Protein AF-A0A520YA02-F1 (afdb_monomer)

Solvent-accessible surface area (backbone atoms only — not comparable to full-atom values): 11555 Å² total; per-residue (Å²): 110,69,67,58,53,50,38,51,51,48,54,50,41,44,61,50,33,34,58,47,46,64,68,72,43,75,44,74,68,50,41,52,52,50,52,52,50,44,52,50,49,42,51,46,40,50,59,74,45,49,47,56,49,51,56,70,71,44,82,54,91,63,34,66,61,52,53,51,48,53,52,49,51,51,53,52,49,53,51,47,44,50,63,75,28,60,54,85,71,79,79,71,79,69,84,72,84,86,73,88,81,89,83,90,80,94,74,85,81,81,80,72,81,80,64,84,58,48,62,55,32,44,53,48,40,50,44,54,50,35,34,51,53,25,53,51,40,52,50,30,43,53,50,35,62,75,67,62,39,76,80,48,102,61,54,57,61,31,47,50,47,46,52,42,49,60,66,41,50,20,60,57,45,47,58,53,50,54,53,34,57,75,67,73,50,56,73,66,56,44,51,51,51,53,50,52,55,51,63,47,38,100

Foldseek 3Di:
DVVVVLLVVLLVLLVVLLVVCVVVVVDPVSLVVLVVVLVVLVVCCVPVPVLVLQVVLDPDVCSNVVSVVVVVVVVVVLVVLCVVLPDDPPPPPPDPPDDDDDDDDDDDPPDDPPDPCNLVSLLVSLLVVLLVLLVQLVVLVVSLVVVVVPPPPDSPRNVSSSVSSSSCSSSSLVVLLVSCVVVVHDPVVSVVSSVVSSVSRD

pLDDT: mean 70.14, std 17.55, range [30.58, 94.12]

Radius of gyration: 21.02 Å; Cα contacts (8 Å, |Δi|>4): 111; chains: 1; bounding box: 66×38×59 Å

Structure (mmCIF, N/CA/C/O backbone):
data_AF-A0A520YA02-F1
#
_entry.id   AF-A0A520YA02-F1
#
loop_
_atom_site.group_PDB
_atom_site.id
_atom_site.type_symbol
_atom_site.label_atom_id
_atom_site.label_alt_id
_atom_site.label_comp_id
_atom_site.label_asym_id
_atom_site.label_entity_id
_atom_site.label_seq_id
_atom_site.pdbx_PDB_ins_code
_atom_site.Cartn_x
_atom_site.Cartn_y
_atom_site.Cartn_z
_atom_site.occupancy
_atom_site.B_iso_or_equiv
_atom_site.auth_seq_id
_atom_site.auth_comp_id
_atom_site.auth_asym_id
_atom_site.auth_atom_id
_atom_site.pdbx_PDB_model_num
ATOM 1 N N . MET A 1 1 ? 14.836 -16.091 5.027 1.00 54.44 1 MET A N 1
ATOM 2 C CA . MET A 1 1 ? 15.307 -15.427 6.266 1.00 54.44 1 MET A CA 1
ATOM 3 C C . MET A 1 1 ? 14.974 -13.932 6.244 1.00 54.44 1 MET A C 1
ATOM 5 O O . MET A 1 1 ? 14.201 -13.519 7.091 1.00 54.44 1 MET A O 1
ATOM 9 N N . LEU A 1 2 ? 15.419 -13.151 5.246 1.00 57.88 2 LEU A N 1
ATOM 10 C CA . LEU A 1 2 ? 15.064 -11.721 5.094 1.00 57.88 2 LEU A CA 1
ATOM 11 C C . LEU A 1 2 ? 13.550 -11.436 5.041 1.00 57.88 2 LEU A C 1
ATOM 13 O O . LEU A 1 2 ? 13.081 -10.573 5.768 1.00 57.88 2 LEU A O 1
ATOM 17 N N . LEU A 1 3 ? 12.773 -12.206 4.269 1.00 57.50 3 LEU A N 1
ATOM 18 C CA . LEU A 1 3 ? 11.306 -12.061 4.208 1.00 57.50 3 LEU A CA 1
ATOM 19 C C . LEU A 1 3 ? 10.623 -12.232 5.574 1.00 57.50 3 LEU A C 1
ATOM 21 O O . LEU A 1 3 ? 9.698 -11.504 5.893 1.00 57.50 3 LEU A O 1
ATOM 25 N N . ILE A 1 4 ? 11.119 -13.153 6.406 1.00 62.50 4 ILE A N 1
ATOM 26 C CA . ILE A 1 4 ? 10.580 -13.390 7.753 1.00 62.50 4 ILE A CA 1
ATOM 27 C C . ILE A 1 4 ? 10.914 -12.205 8.669 1.00 62.50 4 ILE A C 1
ATOM 29 O O . ILE A 1 4 ? 10.076 -11.790 9.461 1.00 62.50 4 ILE A O 1
ATOM 33 N N . VAL A 1 5 ? 12.111 -11.624 8.537 1.00 65.56 5 VAL A N 1
ATOM 34 C CA . VAL A 1 5 ? 12.504 -10.417 9.282 1.00 65.56 5 VAL A CA 1
ATOM 35 C C . VAL A 1 5 ? 11.662 -9.216 8.855 1.00 65.56 5 VAL A C 1
ATOM 37 O O . VAL A 1 5 ? 11.174 -8.501 9.726 1.00 65.56 5 VAL A O 1
ATOM 40 N N . TYR A 1 6 ? 11.436 -9.022 7.551 1.00 62.12 6 TYR A N 1
ATOM 41 C CA . TYR A 1 6 ? 10.552 -7.968 7.054 1.00 62.12 6 TYR A CA 1
ATOM 42 C C . TYR A 1 6 ? 9.121 -8.162 7.546 1.00 62.12 6 TYR A C 1
ATOM 44 O O . TYR A 1 6 ? 8.579 -7.223 8.113 1.00 62.12 6 TYR A O 1
ATOM 52 N N . ALA A 1 7 ? 8.553 -9.365 7.438 1.00 61.59 7 ALA A N 1
ATOM 53 C CA . ALA A 1 7 ? 7.205 -9.670 7.915 1.00 61.59 7 ALA A CA 1
ATOM 54 C C . ALA A 1 7 ? 7.055 -9.425 9.427 1.00 61.59 7 ALA A C 1
ATOM 56 O O . ALA A 1 7 ? 6.116 -8.760 9.861 1.00 61.59 7 ALA A O 1
ATOM 57 N N . ILE A 1 8 ? 8.011 -9.883 10.248 1.00 68.25 8 ILE A N 1
ATOM 58 C CA . ILE A 1 8 ? 8.000 -9.638 11.701 1.00 68.25 8 ILE A CA 1
ATOM 59 C C . ILE A 1 8 ? 8.137 -8.140 12.002 1.00 68.25 8 ILE A C 1
ATOM 61 O O . ILE A 1 8 ? 7.408 -7.619 12.845 1.00 68.25 8 ILE A O 1
ATOM 65 N N . ALA A 1 9 ? 9.034 -7.430 11.312 1.00 66.06 9 ALA A N 1
ATOM 66 C CA . ALA A 1 9 ? 9.202 -5.989 11.479 1.00 66.06 9 ALA A CA 1
ATOM 67 C C . ALA A 1 9 ? 7.934 -5.218 11.081 1.00 66.06 9 ALA A C 1
ATOM 69 O O . ALA A 1 9 ? 7.549 -4.289 11.787 1.00 66.06 9 ALA A O 1
ATOM 70 N N . LEU A 1 10 ? 7.258 -5.637 10.008 1.00 63.22 10 LEU A N 1
ATOM 71 C CA . LEU A 1 10 ? 6.003 -5.057 9.530 1.00 63.22 10 LEU A CA 1
ATOM 72 C C . LEU A 1 10 ? 4.884 -5.278 10.549 1.00 63.22 10 LEU A C 1
ATOM 74 O O . LEU A 1 10 ? 4.220 -4.324 10.943 1.00 63.22 10 LEU A O 1
ATOM 78 N N . VAL A 1 11 ? 4.736 -6.501 11.063 1.00 64.38 11 VAL A N 1
ATOM 79 C CA . VAL A 1 11 ? 3.754 -6.824 12.109 1.00 64.38 11 VAL A CA 1
ATOM 80 C C . VAL A 1 11 ? 4.021 -6.014 13.381 1.00 64.38 11 VAL A C 1
ATOM 82 O O . VAL A 1 11 ? 3.107 -5.375 13.906 1.00 64.38 11 VAL A O 1
ATOM 85 N N . CYS A 1 12 ? 5.267 -5.961 13.858 1.00 66.00 12 CYS A N 1
ATOM 86 C CA . CYS A 1 12 ? 5.638 -5.170 15.034 1.00 66.00 12 CYS A CA 1
ATOM 87 C C . CYS A 1 12 ? 5.380 -3.673 14.827 1.00 66.00 12 CYS A C 1
ATOM 89 O O . CYS A 1 12 ? 4.822 -3.016 15.704 1.00 66.00 12 CYS A O 1
ATOM 91 N N . ALA A 1 13 ? 5.744 -3.128 13.670 1.00 63.41 13 ALA A N 1
ATOM 92 C CA . ALA A 1 13 ? 5.555 -1.717 13.370 1.00 63.41 13 ALA A CA 1
ATOM 93 C C . ALA A 1 13 ? 4.089 -1.339 13.144 1.00 63.41 13 ALA A C 1
ATOM 95 O O . ALA A 1 13 ? 3.695 -0.242 13.525 1.00 63.41 13 ALA A O 1
ATOM 96 N N . VAL A 1 14 ? 3.255 -2.234 12.612 1.00 61.84 14 VAL A N 1
ATOM 97 C CA . VAL A 1 14 ? 1.803 -2.021 12.531 1.00 61.84 14 VAL A CA 1
ATOM 98 C C . VAL A 1 14 ? 1.191 -2.000 13.935 1.00 61.84 14 VAL A C 1
ATOM 100 O O . VAL A 1 14 ? 0.402 -1.107 14.245 1.00 61.84 14 VAL A O 1
ATOM 103 N N . LEU A 1 15 ? 1.593 -2.918 14.821 1.00 62.66 15 LEU A N 1
ATOM 104 C CA . LEU A 1 15 ? 1.080 -2.986 16.196 1.00 62.66 15 LEU A CA 1
ATOM 105 C C . LEU A 1 15 ? 1.534 -1.793 17.060 1.00 62.66 15 LEU A C 1
ATOM 107 O O . LEU A 1 15 ? 0.725 -1.193 17.779 1.00 62.66 15 LEU A O 1
ATOM 111 N N . ILE A 1 16 ? 2.816 -1.425 16.973 1.00 64.94 16 ILE A N 1
ATOM 112 C CA . ILE A 1 16 ? 3.400 -0.293 17.708 1.00 64.94 16 ILE A CA 1
ATOM 113 C C . ILE A 1 16 ? 2.933 1.029 17.096 1.00 64.94 16 ILE A C 1
ATOM 115 O O . ILE A 1 16 ? 2.487 1.922 17.818 1.00 64.94 16 ILE A O 1
ATOM 119 N N . GLY A 1 17 ? 2.981 1.137 15.770 1.00 59.81 17 GLY A N 1
ATOM 120 C CA . GLY A 1 17 ? 2.587 2.313 15.007 1.00 59.81 17 GLY A CA 1
ATOM 121 C C . GLY A 1 17 ? 1.125 2.669 15.227 1.00 59.81 17 GLY A C 1
ATOM 122 O O . GLY A 1 17 ? 0.837 3.818 15.532 1.00 59.81 17 GLY A O 1
ATOM 123 N N . ALA A 1 18 ? 0.196 1.710 15.192 1.00 58.44 18 ALA A N 1
ATOM 124 C CA . ALA A 1 18 ? -1.222 1.999 15.434 1.00 58.44 18 ALA A CA 1
ATOM 125 C C . ALA A 1 18 ? -1.470 2.624 16.823 1.00 58.44 18 ALA A C 1
ATOM 127 O O . ALA A 1 18 ? -2.262 3.557 16.964 1.00 58.44 18 ALA A O 1
ATOM 128 N N . SER A 1 19 ? -0.754 2.156 17.849 1.00 58.47 19 SER A N 1
ATOM 129 C CA . SER A 1 19 ? -0.867 2.689 19.214 1.00 58.47 19 SER A CA 1
ATOM 130 C C . SER A 1 19 ? -0.153 4.035 19.383 1.00 58.47 19 SER A C 1
ATOM 132 O O . SER A 1 19 ? -0.625 4.901 20.122 1.00 58.47 19 SER A O 1
ATOM 134 N N . LEU A 1 20 ? 0.985 4.216 18.710 1.00 63.72 20 LEU A N 1
ATOM 135 C CA . LEU A 1 20 ? 1.805 5.424 18.760 1.00 63.72 20 LEU A CA 1
ATOM 136 C C . LEU A 1 20 ? 1.145 6.579 18.001 1.00 63.72 20 LEU A C 1
ATOM 138 O O . LEU A 1 20 ? 0.989 7.673 18.544 1.00 63.72 20 LEU A O 1
ATOM 142 N N . THR A 1 21 ? 0.686 6.323 16.780 1.00 61.44 21 THR A N 1
ATOM 143 C CA . THR A 1 21 ? 0.000 7.298 15.932 1.00 61.44 21 THR A CA 1
ATOM 144 C C . THR A 1 21 ? -1.290 7.772 16.609 1.00 61.44 21 THR A C 1
ATOM 146 O O . THR A 1 21 ? -1.551 8.971 16.631 1.00 61.44 21 THR A O 1
ATOM 149 N N . ALA A 1 22 ? -2.038 6.881 17.279 1.00 62.88 22 ALA A N 1
ATOM 150 C CA . ALA A 1 22 ? -3.235 7.245 18.051 1.00 62.88 22 ALA A CA 1
ATOM 151 C C . ALA A 1 22 ? -2.960 8.209 19.215 1.00 62.88 22 ALA A C 1
ATOM 153 O O . ALA A 1 22 ? -3.832 8.994 19.581 1.00 62.88 22 ALA A O 1
ATOM 154 N N . ARG A 1 23 ? -1.749 8.186 19.784 1.00 65.44 23 ARG A N 1
ATOM 155 C CA . ARG A 1 23 ? -1.342 9.116 20.849 1.00 65.44 23 ARG A CA 1
ATOM 156 C C . ARG A 1 23 ? -0.774 10.426 20.302 1.0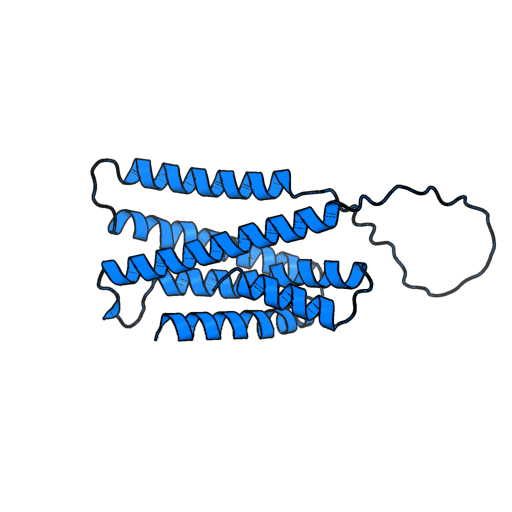0 65.44 23 ARG A C 1
ATOM 158 O O . ARG A 1 23 ? -0.965 11.470 20.918 1.00 65.44 23 ARG A O 1
ATOM 165 N N . LEU A 1 24 ? -0.071 10.382 19.169 1.00 64.31 24 LEU A N 1
ATOM 166 C CA . LEU A 1 24 ? 0.628 11.541 18.599 1.00 64.31 24 LEU A CA 1
ATOM 167 C C . LEU A 1 24 ? -0.268 12.424 17.707 1.00 64.31 24 LEU A C 1
ATOM 169 O O . LEU A 1 24 ? -0.095 13.649 17.686 1.00 64.31 24 LEU A O 1
ATOM 173 N N . LEU A 1 25 ? -1.238 11.835 16.998 1.00 71.56 25 LEU A N 1
ATOM 174 C CA . LEU A 1 25 ? -2.121 12.513 16.035 1.00 71.56 25 LEU A CA 1
ATOM 175 C C . LEU A 1 25 ? -3.516 12.795 16.631 1.00 71.56 25 LEU A C 1
ATOM 177 O O . LEU A 1 25 ? -4.543 12.562 16.005 1.00 71.56 25 LEU A O 1
ATOM 181 N N . SER A 1 26 ? -3.563 13.319 17.856 1.00 64.44 26 SER A N 1
ATOM 182 C CA . SER A 1 26 ? -4.818 13.650 18.553 1.00 64.44 26 SER A CA 1
ATOM 183 C C . SER A 1 26 ? -5.546 14.887 18.007 1.00 64.44 26 SER A C 1
ATOM 185 O O . SER A 1 26 ? -6.710 15.107 18.321 1.00 64.44 26 SER A O 1
ATOM 187 N N . SER A 1 27 ? -4.874 15.711 17.196 1.00 79.12 27 SER A N 1
ATOM 188 C CA . SER A 1 27 ? -5.436 16.940 16.627 1.00 79.12 27 SER A CA 1
ATOM 189 C C . SER A 1 27 ? -5.676 16.791 15.128 1.00 79.12 27 SER A C 1
ATOM 191 O O . SER A 1 27 ? -4.778 16.356 14.406 1.00 79.12 27 SER A O 1
ATOM 193 N N . HIS A 1 28 ? -6.834 17.261 14.651 1.00 80.75 28 HIS A N 1
ATOM 194 C CA . HIS A 1 28 ? -7.231 17.246 13.236 1.00 80.75 28 HIS A CA 1
ATOM 195 C C . HIS A 1 28 ? -6.139 17.793 12.302 1.00 80.75 28 HIS A C 1
ATOM 197 O O . HIS A 1 28 ? -5.847 17.215 11.257 1.00 80.75 28 HIS A O 1
ATOM 203 N N . ARG A 1 29 ? -5.457 18.875 12.707 1.00 81.25 29 ARG A N 1
ATOM 204 C CA . ARG A 1 29 ? -4.362 19.475 11.926 1.00 81.25 29 ARG A CA 1
ATOM 205 C C . ARG A 1 29 ? -3.144 18.554 11.818 1.00 81.25 29 ARG A C 1
ATOM 207 O O . ARG A 1 29 ? -2.502 18.512 10.772 1.00 81.25 29 ARG A O 1
ATOM 214 N N . ARG A 1 30 ? -2.809 17.825 12.887 1.00 80.00 30 ARG A N 1
ATOM 215 C CA . ARG A 1 30 ? -1.681 16.876 12.892 1.00 80.00 30 ARG A CA 1
ATOM 216 C C . ARG A 1 30 ? -1.992 15.673 12.016 1.00 80.00 30 ARG A C 1
ATOM 218 O O . ARG A 1 30 ? -1.129 15.263 11.249 1.00 80.00 30 ARG A O 1
ATOM 225 N N . THR A 1 31 ? -3.225 15.175 12.074 1.00 79.69 31 THR A N 1
ATOM 226 C CA . THR A 1 31 ? -3.686 14.094 11.199 1.00 79.69 31 THR A CA 1
ATOM 227 C C . THR A 1 31 ? -3.656 14.510 9.738 1.00 79.69 31 THR A C 1
ATOM 229 O O . THR A 1 31 ? -3.109 13.784 8.917 1.00 79.69 31 THR A O 1
ATOM 232 N N . GLN A 1 32 ? -4.126 15.715 9.416 1.00 85.56 32 GLN A N 1
ATOM 233 C CA . GLN A 1 32 ? -4.091 16.231 8.049 1.00 85.56 32 GLN A CA 1
ATOM 234 C C . GLN A 1 32 ? -2.658 16.405 7.520 1.00 85.56 32 GLN A C 1
ATOM 236 O O . GLN A 1 32 ? -2.367 15.995 6.401 1.00 85.56 32 GLN A O 1
ATOM 241 N N . LEU A 1 33 ? -1.742 16.960 8.324 1.00 86.44 33 LEU A N 1
ATOM 242 C CA . LEU A 1 33 ? -0.333 17.094 7.934 1.00 86.44 33 LEU A CA 1
ATOM 243 C C . LEU A 1 33 ? 0.350 15.735 7.753 1.00 86.44 33 LEU A C 1
ATOM 245 O O . LEU A 1 33 ? 1.088 15.554 6.787 1.00 86.44 33 LEU A O 1
ATOM 249 N N . ALA A 1 34 ? 0.093 14.782 8.650 1.00 83.25 34 ALA A N 1
ATOM 250 C CA . ALA A 1 34 ? 0.648 13.438 8.549 1.00 83.25 34 ALA A CA 1
ATOM 251 C C . ALA A 1 34 ? 0.131 12.703 7.304 1.00 83.25 34 ALA A C 1
ATOM 253 O O . ALA A 1 34 ? 0.934 12.137 6.570 1.00 83.25 34 ALA A O 1
ATOM 254 N N . MET A 1 35 ? -1.174 12.774 7.019 1.00 83.56 35 MET A N 1
ATOM 255 C CA . MET A 1 35 ? -1.774 12.172 5.821 1.00 83.56 35 MET A CA 1
ATOM 256 C C . MET A 1 35 ? -1.193 12.771 4.535 1.00 83.56 35 MET A C 1
ATOM 258 O O . MET A 1 35 ? -0.808 12.026 3.638 1.00 83.56 35 MET A O 1
ATOM 262 N N . SER A 1 36 ? -1.046 14.099 4.458 1.00 87.25 36 SER A N 1
ATOM 263 C CA . SER A 1 36 ? -0.432 14.757 3.297 1.00 87.25 36 SER A CA 1
ATOM 264 C C . SER A 1 36 ? 1.044 14.391 3.130 1.00 87.25 36 SER A C 1
ATOM 266 O O . SER A 1 36 ? 1.490 14.132 2.013 1.00 87.25 36 SER A O 1
ATOM 268 N N . PHE A 1 37 ? 1.807 14.339 4.227 1.00 88.25 37 PHE A N 1
ATOM 269 C CA . PHE A 1 37 ? 3.215 13.942 4.198 1.00 88.25 37 PHE A CA 1
ATOM 270 C C . PHE A 1 37 ? 3.381 12.501 3.713 1.00 88.25 37 PHE A C 1
ATOM 272 O O . PHE A 1 37 ? 4.156 12.235 2.797 1.00 88.25 37 PHE A O 1
ATOM 279 N N . VAL A 1 38 ? 2.623 11.576 4.300 1.00 86.50 38 VAL A N 1
ATOM 280 C CA . VAL A 1 38 ? 2.692 10.156 3.964 1.00 86.50 38 VAL A CA 1
ATOM 281 C C . VAL A 1 38 ? 2.201 9.903 2.538 1.00 86.50 38 VAL A C 1
ATOM 283 O O . VAL A 1 38 ? 2.870 9.188 1.795 1.00 86.50 38 VAL A O 1
ATOM 286 N N . SER A 1 39 ? 1.112 10.546 2.108 1.00 87.56 39 SER A N 1
ATOM 287 C CA . SER A 1 39 ? 0.641 10.465 0.719 1.00 87.56 39 SER A CA 1
ATOM 288 C C . SER A 1 39 ? 1.691 10.975 -0.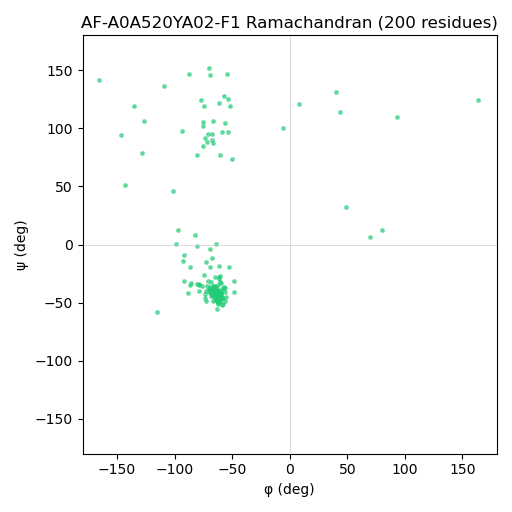273 1.00 87.56 39 SER A C 1
ATOM 290 O O . SER A 1 39 ? 1.895 10.349 -1.313 1.00 87.56 39 SER A O 1
ATOM 292 N N . GLY A 1 40 ? 2.378 12.077 0.045 1.00 88.81 40 GLY A N 1
ATOM 293 C CA . GLY A 1 40 ? 3.473 12.600 -0.772 1.00 88.81 40 GLY A CA 1
ATOM 294 C C . GLY A 1 40 ? 4.674 11.653 -0.819 1.00 88.81 40 GLY A C 1
ATOM 295 O O . GLY A 1 40 ? 5.232 11.425 -1.891 1.00 88.81 40 GLY A O 1
ATOM 296 N N . LE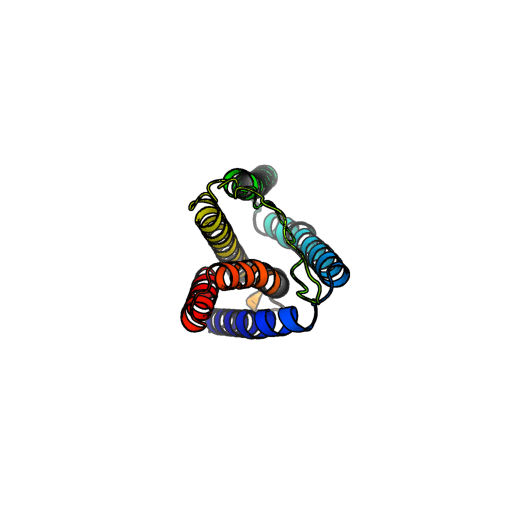U A 1 41 ? 5.033 11.045 0.315 1.00 87.94 41 LEU A N 1
ATOM 297 C CA . LEU A 1 41 ? 6.099 10.047 0.397 1.00 87.94 41 LEU A CA 1
ATOM 298 C C . LEU A 1 41 ? 5.772 8.802 -0.437 1.00 87.94 41 LEU A C 1
ATOM 300 O O . LEU A 1 41 ? 6.626 8.344 -1.193 1.00 87.94 41 LEU A O 1
ATOM 304 N N . MET A 1 42 ? 4.543 8.286 -0.363 1.00 89.00 42 MET A N 1
ATOM 305 C CA . MET A 1 42 ? 4.121 7.137 -1.169 1.00 89.00 42 MET A CA 1
ATOM 306 C C . MET A 1 42 ? 4.143 7.439 -2.667 1.00 89.00 42 MET A C 1
ATOM 308 O O . MET A 1 42 ? 4.662 6.636 -3.441 1.00 89.00 42 MET A O 1
ATOM 312 N N . LEU A 1 43 ? 3.638 8.607 -3.078 1.00 90.38 43 LEU A N 1
ATOM 313 C CA . LEU A 1 43 ? 3.700 9.038 -4.475 1.00 90.38 43 LEU A CA 1
ATOM 314 C C . LEU A 1 43 ? 5.153 9.208 -4.942 1.00 90.38 43 LEU A C 1
ATOM 316 O O . LEU A 1 43 ? 5.504 8.780 -6.040 1.00 90.38 43 LEU A O 1
ATOM 320 N N . GLY A 1 44 ? 6.012 9.775 -4.092 1.00 89.31 44 GLY A N 1
ATOM 321 C CA . GLY A 1 44 ? 7.440 9.917 -4.357 1.00 89.31 44 GLY A CA 1
ATOM 322 C C . GLY A 1 44 ? 8.137 8.569 -4.545 1.00 89.31 44 GLY A C 1
ATOM 323 O O . GLY A 1 44 ? 8.871 8.398 -5.514 1.00 89.31 44 GLY A O 1
ATOM 324 N N . VAL A 1 45 ? 7.863 7.585 -3.684 1.00 88.19 45 VAL A N 1
ATOM 325 C CA . VAL A 1 45 ? 8.379 6.215 -3.843 1.00 88.19 45 VAL A CA 1
ATOM 326 C C . VAL A 1 45 ? 7.820 5.569 -5.116 1.00 88.19 45 VAL A C 1
ATOM 328 O O . VAL A 1 45 ? 8.569 4.974 -5.884 1.00 88.19 45 VAL A O 1
ATOM 331 N N . ALA A 1 46 ? 6.535 5.721 -5.424 1.00 88.56 46 ALA A N 1
ATOM 332 C CA . ALA A 1 46 ? 5.979 5.159 -6.654 1.00 88.56 46 ALA A CA 1
ATOM 333 C C . ALA A 1 46 ? 6.659 5.724 -7.921 1.00 88.56 46 ALA A C 1
ATOM 335 O O . ALA A 1 46 ? 7.056 4.965 -8.806 1.00 88.56 46 ALA A O 1
ATOM 336 N N . VAL A 1 47 ? 6.846 7.046 -7.995 1.00 89.88 47 VAL A N 1
ATOM 337 C CA . VAL A 1 47 ? 7.311 7.729 -9.216 1.00 89.88 47 VAL A CA 1
ATOM 338 C C . VAL A 1 47 ? 8.832 7.818 -9.325 1.00 89.88 47 VAL A C 1
ATOM 340 O O . VAL A 1 47 ? 9.368 7.626 -10.409 1.00 89.88 47 VAL A O 1
ATOM 343 N N . PHE A 1 48 ? 9.548 8.123 -8.243 1.00 86.50 48 PHE A N 1
ATOM 344 C CA . PHE A 1 48 ? 11.006 8.303 -8.293 1.00 86.50 48 PHE A CA 1
ATOM 345 C C . PHE A 1 48 ? 11.780 7.031 -7.979 1.00 86.50 48 PHE A C 1
ATOM 347 O O . PHE A 1 48 ? 12.978 6.971 -8.242 1.00 86.50 48 PHE A O 1
ATOM 354 N N . HIS A 1 49 ? 11.108 6.018 -7.434 1.00 84.19 49 HIS A N 1
ATOM 355 C CA . HIS A 1 49 ? 11.763 4.791 -7.010 1.00 84.19 49 HIS A CA 1
ATOM 356 C C . HIS A 1 49 ? 11.304 3.576 -7.810 1.00 84.19 49 HIS A C 1
ATOM 358 O O . HIS A 1 49 ? 12.113 2.949 -8.490 1.00 84.19 49 HIS A O 1
ATOM 364 N N . LEU A 1 50 ? 10.003 3.276 -7.806 1.00 85.88 50 LEU A N 1
ATOM 365 C CA . LEU A 1 50 ? 9.470 2.095 -8.490 1.00 85.88 50 LEU A CA 1
ATOM 366 C C . LEU A 1 50 ? 9.449 2.239 -10.011 1.00 85.88 50 LEU A C 1
ATOM 368 O O . LEU A 1 50 ? 9.833 1.303 -10.711 1.00 85.88 50 LEU A O 1
ATOM 372 N N . LEU A 1 51 ? 9.047 3.400 -10.533 1.00 87.31 51 LEU A N 1
ATOM 373 C CA . LEU A 1 51 ? 8.983 3.620 -11.979 1.00 87.31 51 LEU A CA 1
ATOM 374 C C . LEU A 1 51 ? 10.369 3.525 -12.662 1.00 87.31 51 LEU A C 1
ATOM 376 O O . LEU A 1 51 ? 10.483 2.769 -13.630 1.00 87.31 51 LEU A O 1
ATOM 380 N N . PRO A 1 52 ? 11.449 4.179 -12.175 1.00 84.75 52 PRO A N 1
ATOM 381 C CA . PRO A 1 52 ? 12.775 4.036 -12.778 1.00 84.75 52 PRO A CA 1
ATOM 382 C C . PRO A 1 52 ? 13.326 2.617 -12.625 1.00 84.75 52 PRO A C 1
ATOM 384 O O . PRO A 1 52 ? 13.954 2.091 -13.543 1.00 84.75 52 PRO A O 1
ATOM 387 N N . HIS A 1 53 ? 13.048 1.965 -11.493 1.00 83.31 53 HIS A N 1
ATOM 388 C CA . HIS A 1 53 ? 13.460 0.585 -11.256 1.00 83.31 53 HIS A CA 1
ATOM 389 C C . HIS A 1 53 ? 12.785 -0.393 -12.235 1.00 83.31 53 HIS A C 1
ATOM 391 O O . HIS A 1 53 ? 13.459 -1.254 -12.805 1.00 83.31 53 HIS A O 1
ATOM 397 N N . ALA A 1 54 ? 11.490 -0.213 -12.516 1.00 85.56 54 ALA A N 1
ATOM 398 C CA . ALA A 1 54 ? 10.761 -1.009 -13.505 1.00 85.56 54 ALA A CA 1
ATOM 399 C C . ALA A 1 54 ? 11.343 -0.850 -14.921 1.00 85.56 54 ALA A C 1
ATOM 401 O O . ALA A 1 54 ? 11.511 -1.843 -15.634 1.00 85.56 54 ALA A O 1
ATOM 402 N N . LEU A 1 55 ? 11.710 0.377 -15.306 1.00 86.56 55 LEU A N 1
ATOM 403 C CA . LEU A 1 55 ? 12.334 0.673 -16.601 1.00 86.56 55 LEU A CA 1
ATOM 404 C C . LEU A 1 55 ? 13.733 0.056 -16.736 1.00 86.56 55 LEU A C 1
ATOM 406 O O . LEU A 1 55 ? 14.116 -0.386 -17.816 1.00 86.56 55 LEU A O 1
ATOM 410 N N . HIS A 1 56 ? 14.506 0.007 -15.651 1.00 82.44 56 HIS A N 1
ATOM 411 C CA . HIS A 1 56 ? 15.845 -0.584 -15.672 1.00 82.44 56 HIS A CA 1
ATOM 412 C C . HIS A 1 56 ? 15.830 -2.112 -15.786 1.00 82.44 56 HIS A C 1
ATOM 414 O O . HIS A 1 56 ? 16.716 -2.684 -16.433 1.00 82.44 56 HIS A O 1
ATOM 420 N N . ILE A 1 57 ? 14.846 -2.767 -15.165 1.00 79.75 57 ILE A N 1
ATOM 421 C CA . ILE A 1 57 ? 14.711 -4.230 -15.173 1.00 79.75 57 ILE A CA 1
ATOM 422 C C . ILE A 1 57 ? 14.101 -4.724 -16.487 1.00 79.75 57 ILE A C 1
ATOM 424 O O . ILE A 1 57 ? 14.545 -5.738 -17.027 1.00 79.75 57 ILE A O 1
ATOM 428 N N . ASN A 1 58 ? 13.107 -4.018 -17.029 1.00 80.81 58 ASN A N 1
ATOM 429 C CA . ASN A 1 58 ? 12.412 -4.452 -18.233 1.00 80.81 58 ASN A CA 1
ATOM 430 C C . ASN A 1 58 ? 13.032 -3.832 -19.495 1.00 80.81 58 ASN A C 1
ATOM 432 O O . ASN A 1 58 ? 12.728 -2.701 -19.865 1.00 80.81 58 ASN A O 1
ATOM 436 N N . ARG A 1 59 ? 13.899 -4.596 -20.173 1.00 78.31 59 ARG A N 1
ATOM 437 C CA . ARG A 1 59 ? 14.585 -4.179 -21.416 1.00 78.31 59 ARG A CA 1
ATOM 438 C C . ARG A 1 59 ? 13.919 -4.681 -22.703 1.00 78.31 59 ARG A C 1
ATOM 440 O O . ARG A 1 59 ? 14.538 -4.641 -23.765 1.00 78.31 59 ARG A O 1
ATOM 447 N N . ALA A 1 60 ? 12.693 -5.195 -22.621 1.00 81.25 60 ALA A N 1
ATOM 448 C CA . ALA A 1 60 ? 11.977 -5.690 -23.792 1.00 81.25 60 ALA A CA 1
ATOM 449 C C . ALA A 1 60 ? 11.548 -4.540 -24.735 1.00 81.25 60 ALA A C 1
ATOM 451 O O . ALA A 1 60 ? 11.287 -3.424 -24.271 1.00 81.25 60 ALA A O 1
ATOM 452 N N . PRO A 1 61 ? 11.413 -4.789 -26.052 1.00 79.31 61 PRO A N 1
ATOM 453 C CA . PRO A 1 61 ? 10.769 -3.840 -26.960 1.00 79.31 61 PRO A CA 1
ATOM 454 C C . PRO A 1 61 ? 9.340 -3.539 -26.476 1.00 79.31 61 PRO A C 1
ATOM 456 O O . PRO A 1 61 ? 8.577 -4.466 -26.215 1.00 79.31 61 PRO A O 1
ATOM 459 N N . GLY A 1 62 ? 8.981 -2.260 -26.319 1.00 84.88 62 GLY A N 1
ATOM 460 C CA . GLY A 1 62 ? 7.668 -1.848 -25.788 1.00 84.88 62 GLY A CA 1
ATOM 461 C C . GLY A 1 62 ? 7.528 -1.909 -24.258 1.00 84.88 62 GLY A C 1
ATOM 462 O O . GLY A 1 62 ? 6.419 -1.797 -23.735 1.00 84.88 62 GLY A O 1
ATOM 463 N N . ALA A 1 63 ? 8.627 -2.068 -23.507 1.00 86.31 63 ALA A N 1
ATOM 464 C CA . ALA A 1 63 ? 8.589 -2.093 -22.041 1.00 86.31 63 ALA A CA 1
ATOM 465 C C . ALA A 1 63 ? 7.965 -0.827 -21.428 1.00 86.31 63 ALA A C 1
ATOM 467 O O . ALA A 1 63 ? 7.239 -0.925 -20.442 1.00 86.31 63 ALA A O 1
ATOM 468 N N . ILE A 1 64 ? 8.205 0.345 -22.027 1.00 89.50 64 ILE A N 1
ATOM 469 C CA . ILE A 1 64 ? 7.662 1.625 -21.549 1.00 89.50 64 ILE A CA 1
ATOM 470 C C . ILE A 1 64 ? 6.133 1.621 -21.624 1.00 89.50 64 ILE A C 1
ATOM 472 O O . ILE A 1 64 ? 5.481 1.936 -20.630 1.00 89.50 64 ILE A O 1
ATOM 476 N N . ASP A 1 65 ? 5.566 1.208 -22.761 1.00 90.81 65 ASP A N 1
ATOM 477 C CA . ASP A 1 65 ? 4.114 1.151 -22.961 1.00 90.81 65 ASP A CA 1
ATOM 478 C C . ASP A 1 65 ? 3.461 0.180 -21.972 1.00 90.81 65 ASP A C 1
ATOM 480 O O . ASP A 1 65 ? 2.437 0.491 -21.364 1.00 90.81 65 ASP A O 1
ATOM 484 N N . SER A 1 66 ? 4.099 -0.973 -21.743 1.00 90.31 66 SER A N 1
ATOM 485 C CA . SER A 1 66 ? 3.639 -1.967 -20.769 1.00 90.31 66 SER A CA 1
ATOM 486 C C . SER A 1 66 ? 3.676 -1.431 -19.332 1.00 90.31 66 SER A C 1
ATOM 488 O O . SER A 1 66 ? 2.689 -1.541 -18.604 1.00 90.31 66 SER A O 1
ATOM 490 N N . ILE A 1 67 ? 4.776 -0.791 -18.920 1.00 91.50 67 ILE A N 1
ATOM 491 C CA . ILE A 1 67 ? 4.908 -0.196 -17.580 1.00 91.50 67 ILE A CA 1
ATOM 492 C C . ILE A 1 67 ? 3.879 0.923 -17.381 1.00 91.50 67 ILE A C 1
ATOM 494 O O . ILE A 1 67 ? 3.214 0.967 -1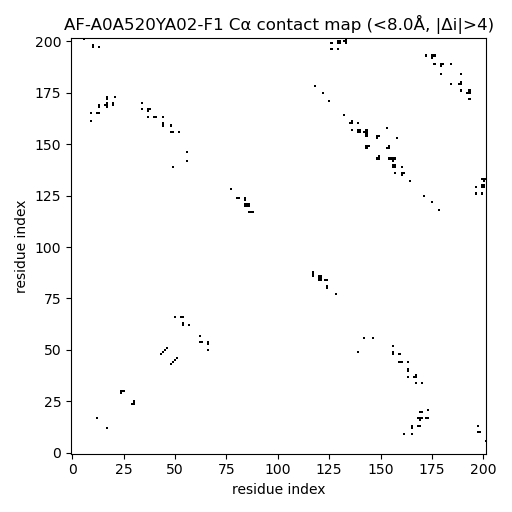6.345 1.00 91.50 67 ILE A O 1
ATOM 498 N N . ALA A 1 68 ? 3.703 1.795 -18.376 1.00 91.81 68 ALA A N 1
ATOM 499 C CA . ALA A 1 68 ? 2.716 2.868 -18.332 1.00 91.81 68 ALA A CA 1
ATOM 500 C C . ALA A 1 68 ? 1.283 2.321 -18.236 1.00 91.81 68 ALA A C 1
ATOM 502 O O . ALA A 1 68 ? 0.486 2.824 -17.439 1.00 91.81 68 ALA A O 1
ATOM 503 N N . PHE A 1 69 ? 0.968 1.259 -18.985 1.00 93.94 69 PHE A N 1
ATOM 504 C CA . PHE A 1 69 ? -0.324 0.579 -18.916 1.00 93.94 69 PHE A CA 1
ATOM 505 C C . PHE A 1 69 ? -0.592 0.010 -17.518 1.00 93.94 69 PHE A C 1
ATOM 507 O O . PHE A 1 69 ? -1.644 0.285 -16.943 1.00 93.94 69 PHE A O 1
ATOM 514 N N . TRP A 1 70 ? 0.360 -0.726 -16.936 1.00 92.25 70 TRP A N 1
ATOM 515 C CA . TRP A 1 70 ? 0.204 -1.303 -15.596 1.00 92.25 70 TRP A CA 1
ATOM 516 C C . TRP A 1 70 ? 0.122 -0.241 -14.496 1.00 92.25 70 TRP A C 1
ATOM 518 O O . TRP A 1 70 ? -0.679 -0.382 -13.571 1.00 92.25 70 TRP A O 1
ATOM 528 N N . MET A 1 71 ? 0.880 0.850 -14.618 1.00 91.69 71 MET A N 1
ATOM 529 C CA . MET A 1 71 ? 0.775 1.996 -13.713 1.00 91.69 71 MET A CA 1
ATOM 530 C C . MET A 1 71 ? -0.624 2.624 -13.779 1.00 91.69 71 MET A C 1
ATOM 532 O O . MET A 1 71 ? -1.250 2.855 -12.742 1.00 91.69 71 MET 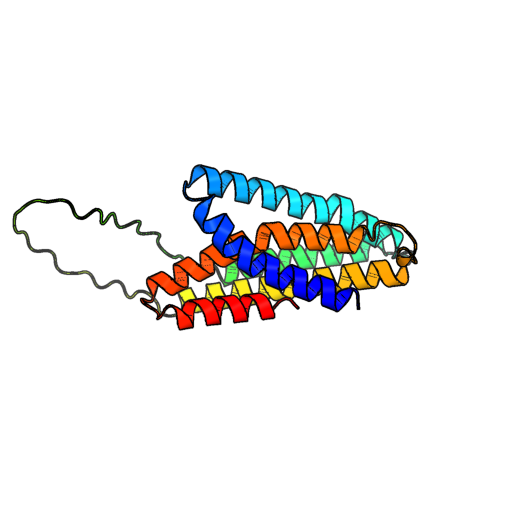A O 1
ATOM 536 N N . MET A 1 72 ? -1.144 2.853 -14.989 1.00 94.12 72 MET A N 1
ATOM 537 C CA . MET A 1 72 ? -2.487 3.401 -15.187 1.00 94.12 72 MET A CA 1
ATOM 538 C C . MET A 1 72 ? -3.573 2.449 -14.676 1.00 94.12 72 MET A C 1
ATOM 540 O O . MET A 1 72 ? -4.509 2.884 -14.007 1.00 94.12 72 MET A O 1
ATOM 544 N N . ALA A 1 73 ? -3.432 1.147 -14.933 1.00 93.56 73 ALA A N 1
ATOM 545 C CA . ALA A 1 73 ? -4.343 0.126 -14.429 1.00 93.56 73 ALA A CA 1
ATOM 546 C C . ALA A 1 73 ? -4.371 0.099 -12.891 1.00 93.56 73 ALA A C 1
ATOM 548 O O . ALA A 1 73 ? -5.450 0.019 -12.303 1.00 93.56 73 ALA A O 1
ATOM 549 N N . GLY A 1 74 ? -3.214 0.230 -12.234 1.00 90.88 74 GLY A N 1
ATOM 550 C CA . GLY A 1 74 ? -3.114 0.335 -10.776 1.00 90.88 74 GLY A CA 1
ATOM 551 C C . GLY A 1 74 ? -3.795 1.589 -10.220 1.00 90.88 74 GLY A C 1
ATOM 552 O O . GLY A 1 74 ? -4.594 1.488 -9.287 1.00 90.88 74 GLY A O 1
ATOM 553 N N . LEU A 1 75 ? -3.545 2.756 -10.826 1.00 91.06 75 LEU A N 1
ATOM 554 C CA . LEU A 1 75 ? -4.196 4.018 -10.449 1.00 91.06 75 LEU A CA 1
ATOM 555 C C . LEU A 1 75 ? -5.718 3.948 -10.612 1.00 91.06 75 LEU A C 1
ATOM 557 O O . LEU A 1 75 ? -6.453 4.321 -9.697 1.00 91.06 75 LEU A O 1
ATOM 561 N N . LEU A 1 76 ? -6.196 3.430 -11.746 1.00 92.94 76 LEU A N 1
ATOM 562 C CA . LEU A 1 76 ? -7.624 3.278 -12.011 1.00 92.94 76 LEU A CA 1
ATOM 563 C C . LEU A 1 76 ? -8.266 2.274 -11.048 1.00 92.94 76 LEU A C 1
ATOM 565 O O . LEU A 1 76 ? -9.345 2.538 -10.528 1.00 92.94 76 LEU A O 1
ATOM 569 N N . SER A 1 77 ? -7.593 1.156 -10.767 1.00 89.56 77 SER A N 1
ATOM 570 C CA . SER A 1 77 ? -8.046 0.173 -9.780 1.00 89.56 77 SER A CA 1
ATOM 571 C C . SER A 1 77 ? -8.213 0.814 -8.400 1.00 89.56 77 SER A C 1
ATOM 573 O O . SER A 1 77 ? -9.297 0.746 -7.824 1.00 89.56 77 SER A O 1
ATOM 575 N N . MET A 1 78 ? -7.199 1.535 -7.906 1.00 87.62 78 MET A N 1
ATOM 576 C CA . MET A 1 78 ? -7.276 2.249 -6.623 1.00 87.62 78 MET A CA 1
ATOM 577 C C . MET A 1 78 ? -8.384 3.304 -6.601 1.00 87.62 78 MET A C 1
ATOM 579 O O . MET A 1 78 ? -9.140 3.384 -5.631 1.00 87.62 78 MET A O 1
ATOM 583 N N . PHE A 1 79 ? -8.537 4.068 -7.682 1.00 88.62 79 PHE A N 1
ATOM 584 C CA . PHE A 1 79 ? -9.622 5.037 -7.823 1.00 88.62 79 PHE A CA 1
ATOM 585 C C . PHE A 1 79 ? -11.005 4.367 -7.761 1.00 88.62 79 PHE A C 1
ATOM 587 O O . PHE A 1 79 ? -11.908 4.852 -7.077 1.00 88.62 79 PHE A O 1
ATOM 594 N N . LEU A 1 80 ? -11.180 3.228 -8.435 1.00 87.50 80 LEU A N 1
ATOM 595 C CA . LEU A 1 80 ? -12.430 2.470 -8.408 1.00 87.50 80 LEU A CA 1
ATOM 596 C C . LEU A 1 80 ? -12.696 1.854 -7.032 1.00 87.50 80 LEU A C 1
ATOM 598 O O . LEU A 1 80 ? -13.838 1.901 -6.579 1.00 87.50 80 LEU A O 1
ATOM 602 N N . LEU A 1 81 ? -11.673 1.344 -6.337 1.00 83.25 81 LEU A N 1
ATOM 603 C CA . LEU A 1 81 ? -11.811 0.864 -4.957 1.00 83.25 81 LEU A CA 1
ATOM 604 C C . LEU A 1 81 ? -12.318 1.983 -4.043 1.00 83.25 81 LEU A C 1
ATOM 606 O O . LEU A 1 81 ? -13.281 1.785 -3.303 1.00 83.25 81 LEU A O 1
ATOM 610 N N . GLN A 1 82 ? -11.741 3.181 -4.150 1.00 80.94 82 GLN A N 1
ATOM 611 C CA . GLN A 1 82 ? -12.231 4.348 -3.419 1.00 80.94 82 GLN A CA 1
ATOM 612 C C . GLN A 1 82 ? -13.677 4.672 -3.812 1.00 80.94 82 GLN A C 1
ATOM 614 O O . GLN A 1 82 ? -14.512 4.872 -2.940 1.00 80.94 82 GLN A O 1
ATOM 619 N N . ARG A 1 83 ? -14.024 4.669 -5.103 1.00 82.06 83 ARG A N 1
ATOM 620 C CA . ARG A 1 83 ? -15.366 5.057 -5.569 1.00 82.06 83 ARG A CA 1
ATOM 621 C C . ARG A 1 83 ? -16.466 4.062 -5.193 1.00 82.06 83 ARG A C 1
ATOM 623 O O . ARG A 1 83 ? -17.567 4.492 -4.859 1.00 82.06 83 ARG A O 1
ATOM 630 N N . VAL A 1 84 ? -16.190 2.762 -5.264 1.00 79.06 84 VAL A N 1
ATOM 631 C CA . VAL A 1 84 ? -17.171 1.693 -5.008 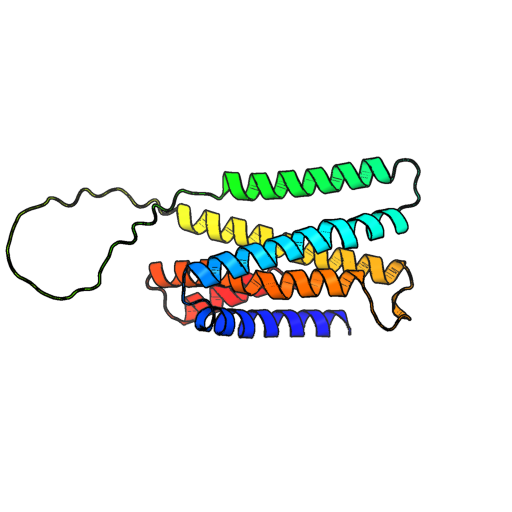1.00 79.06 84 VAL A CA 1
ATOM 632 C C . VAL A 1 84 ? -17.381 1.476 -3.509 1.00 79.06 84 VAL A C 1
ATOM 634 O O . VAL A 1 84 ? -18.499 1.186 -3.087 1.00 79.06 84 VAL A O 1
ATOM 637 N N . PHE A 1 85 ? -16.336 1.650 -2.693 1.00 71.62 85 PHE A N 1
ATOM 638 C CA . PHE A 1 85 ? -16.403 1.417 -1.247 1.00 71.62 85 PHE A CA 1
ATOM 639 C C . PHE A 1 85 ? -16.587 2.691 -0.408 1.00 71.62 85 PHE A C 1
ATOM 641 O O . PHE A 1 85 ? -16.716 2.604 0.816 1.00 71.62 85 PHE A O 1
ATOM 648 N N . HIS A 1 86 ? -16.679 3.866 -1.038 1.00 65.06 86 HIS A N 1
ATOM 649 C CA . HIS A 1 86 ? -17.018 5.121 -0.369 1.00 65.06 86 HIS A CA 1
ATOM 650 C C . HIS A 1 86 ? -18.529 5.245 -0.146 1.00 65.06 86 HIS A C 1
ATOM 652 O O . HIS A 1 86 ? -19.246 5.975 -0.830 1.00 65.06 86 HIS A O 1
ATOM 658 N N . PHE A 1 87 ? -19.027 4.527 0.856 1.00 50.16 87 PHE A N 1
ATOM 659 C CA . PHE A 1 87 ? -20.358 4.782 1.390 1.00 50.16 87 PHE A CA 1
ATOM 660 C C . PHE A 1 87 ? -20.293 6.022 2.281 1.00 50.16 87 PHE A C 1
ATOM 662 O O . PHE A 1 87 ? -19.484 6.068 3.207 1.00 50.16 87 PHE A O 1
ATOM 669 N N . HIS A 1 88 ? -21.129 7.025 1.988 1.00 45.34 88 HIS A N 1
ATOM 670 C CA . HIS A 1 88 ? -21.271 8.243 2.785 1.00 45.34 88 HIS A CA 1
ATOM 671 C C . HIS A 1 88 ? -21.559 7.885 4.248 1.00 45.34 88 HIS A C 1
ATOM 673 O O . HIS A 1 88 ? -22.700 7.635 4.637 1.00 45.34 88 HIS A O 1
ATOM 679 N N . GLN A 1 89 ? -20.523 7.871 5.083 1.00 46.91 89 GLN A N 1
ATOM 680 C CA . GLN A 1 89 ? -20.720 8.131 6.494 1.00 46.91 89 GLN A CA 1
ATOM 681 C C . GLN A 1 89 ? -20.934 9.635 6.581 1.00 46.91 89 GLN A C 1
ATOM 683 O O . GLN A 1 89 ? -19.985 10.398 6.426 1.00 46.91 89 GLN A O 1
ATOM 688 N N . HIS A 1 90 ? -22.179 10.065 6.792 1.00 38.81 90 HIS A N 1
ATOM 689 C CA . HIS A 1 90 ? -22.389 11.365 7.406 1.00 38.81 90 HIS A CA 1
ATOM 690 C C . HIS A 1 90 ? -21.638 11.327 8.733 1.00 38.81 90 HIS A C 1
ATOM 692 O O . HIS A 1 90 ? -22.033 10.653 9.687 1.00 38.81 90 HIS A O 1
ATOM 698 N N . GLU A 1 91 ? -20.499 12.002 8.748 1.00 38.22 91 GLU A N 1
ATOM 699 C CA . GLU A 1 91 ? -19.864 12.506 9.942 1.00 38.22 91 GLU A CA 1
ATOM 700 C C . GLU A 1 91 ? -20.849 13.483 10.590 1.00 38.22 91 GLU A C 1
ATOM 702 O O . GLU A 1 91 ? -20.720 14.693 10.489 1.00 38.22 91 GLU A O 1
ATOM 707 N N . ASN A 1 92 ? -21.872 12.952 11.261 1.00 32.59 92 ASN A N 1
ATOM 708 C CA . ASN A 1 92 ? -22.380 13.638 12.430 1.00 32.59 92 ASN A CA 1
ATOM 709 C C . ASN A 1 92 ? -21.299 13.444 13.489 1.00 32.59 92 ASN A C 1
ATOM 711 O O . ASN A 1 92 ? -21.311 12.489 14.270 1.00 32.59 92 ASN A O 1
ATOM 715 N N . VAL A 1 93 ? -20.347 14.372 13.486 1.00 38.72 93 VAL A N 1
ATOM 716 C CA . VAL A 1 93 ? -19.853 14.985 14.717 1.00 38.72 93 VAL A CA 1
ATOM 717 C C . VAL A 1 93 ? -21.070 15.460 15.523 1.00 38.72 93 VAL A C 1
ATOM 719 O O . VAL A 1 93 ? -21.393 16.637 15.572 1.00 38.72 93 VAL A O 1
ATOM 722 N N . ALA A 1 94 ? -21.804 14.518 16.120 1.00 34.00 94 ALA A N 1
ATOM 723 C CA . ALA A 1 94 ? -22.691 14.808 17.228 1.00 34.00 94 ALA A CA 1
ATOM 724 C C . ALA A 1 94 ? -21.774 15.006 18.432 1.00 34.00 94 ALA A C 1
ATOM 726 O O . ALA A 1 94 ? -21.417 14.066 19.144 1.00 34.00 94 ALA A O 1
ATOM 727 N N . GLU A 1 95 ? -21.285 16.237 18.538 1.00 39.47 95 GLU A N 1
ATOM 728 C CA . GLU A 1 95 ? -21.302 17.014 19.768 1.00 39.47 95 GLU A CA 1
ATOM 729 C C . GLU A 1 95 ? -22.090 16.291 20.875 1.00 39.47 95 GLU A C 1
ATOM 731 O O . GLU A 1 95 ? -23.316 16.227 20.865 1.00 39.47 95 GLU A O 1
ATOM 736 N N . CYS A 1 96 ? -21.362 15.646 21.779 1.00 31.64 96 CYS A N 1
ATOM 737 C CA . CYS A 1 96 ? -21.879 15.110 23.032 1.00 31.64 96 CYS A CA 1
ATOM 738 C C . CYS A 1 96 ? -20.794 15.308 24.098 1.00 31.64 96 CYS A C 1
ATOM 740 O O . CYS A 1 96 ? -20.409 14.376 24.804 1.00 31.64 96 CYS A O 1
ATOM 742 N N . GLU A 1 97 ? -20.286 16.539 24.206 1.00 31.56 97 GLU A N 1
ATOM 743 C CA . GLU A 1 97 ? -19.897 17.049 25.517 1.00 31.56 97 GLU A CA 1
ATOM 744 C C . GLU A 1 97 ? -21.198 17.294 26.284 1.00 31.56 97 GLU A C 1
ATOM 746 O O . GLU A 1 97 ? -21.884 18.296 26.111 1.00 31.56 97 GLU A O 1
ATOM 751 N N . ALA A 1 98 ? -21.593 16.302 27.078 1.00 31.56 98 ALA A N 1
ATOM 752 C CA . ALA A 1 98 ? -22.666 16.450 28.042 1.00 31.56 98 ALA A CA 1
ATOM 753 C C . ALA A 1 98 ? -22.154 17.290 29.220 1.00 31.56 98 ALA A C 1
ATOM 755 O O . ALA A 1 98 ? -21.618 16.746 30.184 1.00 31.56 98 ALA A O 1
ATOM 756 N N . HIS A 1 99 ? -22.352 18.604 29.139 1.00 32.47 99 HIS A N 1
ATOM 757 C CA . HIS A 1 99 ? -22.389 19.494 30.295 1.00 32.47 99 HIS A CA 1
ATOM 758 C C . HIS A 1 99 ? -23.688 20.317 30.262 1.00 32.47 99 HIS A C 1
ATOM 760 O O . HIS A 1 99 ? -23.864 21.191 29.426 1.00 32.47 99 HIS A O 1
ATOM 766 N N . GLU A 1 100 ? -24.594 19.926 31.166 1.00 33.38 100 GLU A N 1
ATOM 767 C CA . GLU A 1 100 ? -25.631 20.698 31.874 1.00 33.38 100 GLU A CA 1
ATOM 768 C C . GLU A 1 100 ? -26.496 21.724 31.111 1.00 33.38 100 GLU A C 1
ATOM 770 O O . GLU A 1 100 ? -26.036 22.793 30.735 1.00 33.38 100 GLU A O 1
ATOM 775 N N . HIS A 1 101 ? -27.806 21.452 31.010 1.00 30.58 101 HIS A N 1
ATOM 776 C CA . HIS A 1 101 ? -28.890 22.178 31.706 1.00 30.58 101 HIS A CA 1
ATOM 777 C C . HIS A 1 101 ? -30.266 21.877 31.070 1.00 30.58 101 HIS A C 1
ATOM 779 O O . HIS A 1 101 ? -30.480 22.071 29.883 1.00 30.58 101 HIS A O 1
ATOM 785 N N . ASP A 1 102 ? -31.184 21.398 31.911 1.00 34.56 102 ASP A N 1
ATOM 786 C CA . ASP A 1 102 ? -32.601 21.772 32.019 1.00 34.56 102 ASP A CA 1
ATOM 787 C C . ASP A 1 102 ? -33.495 22.050 30.777 1.00 34.56 102 ASP A C 1
ATOM 789 O O . ASP A 1 102 ? -33.266 22.957 29.985 1.00 34.56 102 ASP A O 1
ATOM 793 N N . LYS A 1 103 ? -34.675 21.401 30.824 1.00 35.22 103 LYS A N 1
ATOM 794 C CA . LYS A 1 103 ? -35.982 21.707 30.189 1.00 35.22 103 LYS A CA 1
ATOM 795 C C . LYS A 1 103 ? -36.335 21.088 28.822 1.00 35.22 103 LYS A C 1
ATOM 797 O O . LYS A 1 103 ? -35.870 21.476 27.762 1.00 35.22 103 LYS A O 1
ATOM 802 N N . ALA A 1 104 ? -37.294 20.159 28.927 1.00 38.19 104 ALA A N 1
ATOM 803 C CA . ALA A 1 104 ? -38.437 19.874 28.056 1.00 38.19 104 ALA A CA 1
ATOM 804 C C . ALA A 1 104 ? -38.517 20.613 26.709 1.00 38.19 104 ALA A C 1
ATOM 806 O O . ALA A 1 104 ? -38.714 21.815 26.719 1.00 38.19 104 ALA A O 1
ATOM 807 N N . HIS A 1 105 ? -38.538 19.866 25.596 1.00 31.89 105 HIS A N 1
ATOM 808 C CA . HIS A 1 105 ? -39.531 19.968 24.513 1.00 31.89 105 HIS A CA 1
ATOM 809 C C . HIS A 1 105 ? -39.441 18.731 23.594 1.00 31.89 105 HIS A C 1
ATOM 811 O O . HIS A 1 105 ? -38.378 18.169 23.348 1.00 31.89 105 HIS A O 1
ATOM 817 N N . SER A 1 106 ? -40.607 18.279 23.148 1.00 37.28 106 SER A N 1
ATOM 818 C CA . SER A 1 106 ? -40.880 17.125 22.292 1.00 37.28 106 SER A CA 1
ATOM 819 C C . SER A 1 106 ? -40.229 17.219 20.908 1.00 37.28 106 SER A C 1
ATOM 821 O O . SER A 1 106 ? -40.588 18.106 20.139 1.00 37.28 106 SER A O 1
ATOM 823 N N . HIS A 1 107 ? -39.389 16.243 20.551 1.00 33.31 107 HIS A N 1
ATOM 824 C CA . HIS A 1 107 ? -39.051 15.944 19.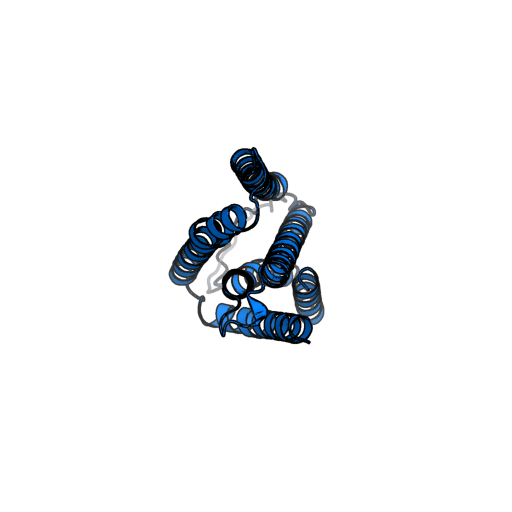159 1.00 33.31 107 HIS A CA 1
ATOM 825 C C . HIS A 1 107 ? -39.096 14.433 18.917 1.00 33.31 107 HIS A C 1
ATOM 827 O O . HIS A 1 107 ? -38.395 13.645 19.548 1.00 33.31 107 HIS A O 1
ATOM 833 N N . GLU A 1 108 ? -39.984 14.058 18.004 1.00 31.22 108 GLU A N 1
ATOM 834 C CA . GLU A 1 108 ? -40.102 12.746 17.385 1.00 31.22 108 GLU A CA 1
ATOM 835 C C . GLU A 1 108 ? -38.743 12.333 16.778 1.00 31.22 108 GLU A C 1
ATOM 837 O O . GLU A 1 108 ? -38.173 13.099 15.993 1.00 31.22 108 GLU A O 1
ATOM 842 N N . PRO A 1 109 ? -38.169 11.168 17.129 1.00 37.84 109 PRO A N 1
ATOM 843 C CA . PRO A 1 109 ? -36.921 10.731 16.529 1.00 37.84 109 PRO A CA 1
ATOM 844 C C . PRO A 1 109 ? -37.205 10.226 15.112 1.00 37.84 109 PRO A C 1
ATOM 846 O O . PRO A 1 109 ? -37.670 9.103 14.911 1.00 37.84 109 PRO A O 1
ATOM 849 N N . LEU A 1 110 ? -36.898 11.060 14.117 1.00 30.89 110 LEU A N 1
ATOM 850 C CA . LEU A 1 110 ? -36.807 10.658 12.718 1.00 30.89 110 LEU A CA 1
ATOM 851 C C . LEU A 1 110 ? -35.741 9.551 12.600 1.00 30.89 110 LEU A C 1
ATOM 853 O O . LEU A 1 110 ? -34.539 9.814 12.543 1.00 30.89 110 LEU A O 1
ATOM 857 N N . HIS A 1 111 ? -36.181 8.294 12.605 1.00 35.47 111 HIS A N 1
ATOM 858 C CA . HIS A 1 111 ? -35.340 7.129 12.352 1.00 35.47 111 HIS A CA 1
ATOM 859 C C . HIS A 1 111 ? -34.877 7.143 10.889 1.00 35.47 111 HIS A C 1
ATOM 861 O O . HIS A 1 111 ? -35.523 6.571 10.013 1.00 35.47 111 HIS A O 1
ATOM 867 N N . ILE A 1 112 ? -33.732 7.769 10.613 1.00 36.69 112 ILE A N 1
ATOM 868 C CA . ILE A 1 112 ? -33.004 7.518 9.367 1.00 36.69 112 ILE A CA 1
ATOM 869 C C . ILE A 1 112 ? -32.327 6.145 9.514 1.00 36.69 112 ILE A C 1
ATOM 871 O O . ILE A 1 112 ? -31.524 5.965 10.436 1.00 36.69 112 ILE A O 1
ATOM 875 N N . PRO A 1 113 ? -32.634 5.152 8.659 1.00 35.88 113 PRO A N 1
ATOM 876 C CA . PRO A 1 113 ? -32.029 3.833 8.751 1.00 35.88 113 PRO A CA 1
ATOM 877 C C . PRO A 1 113 ? -30.538 3.954 8.424 1.00 35.88 113 PRO A C 1
ATOM 879 O O . PRO A 1 113 ? -30.138 4.147 7.277 1.00 35.88 113 PRO A O 1
ATOM 882 N N . SER A 1 114 ? -29.696 3.846 9.447 1.00 42.00 114 SER A N 1
ATOM 883 C CA . SER A 1 114 ? -28.249 3.744 9.301 1.00 42.00 114 SER A CA 1
ATOM 884 C C . SER A 1 114 ? -27.917 2.400 8.646 1.00 42.00 114 SER A C 1
ATOM 886 O O . SER A 1 114 ? -27.873 1.349 9.285 1.00 42.00 114 SER A O 1
ATOM 888 N N . GLY A 1 115 ? -27.754 2.422 7.321 1.00 41.59 115 GLY A N 1
ATOM 889 C CA . GLY A 1 115 ? -27.539 1.232 6.503 1.00 41.59 115 GLY A CA 1
ATOM 890 C C . GLY A 1 115 ? -26.399 0.354 7.029 1.00 41.59 115 GLY A C 1
ATOM 891 O O . GLY A 1 115 ? -25.237 0.763 7.066 1.00 41.59 115 GLY A O 1
ATOM 892 N N . GLN A 1 116 ? -26.728 -0.892 7.380 1.00 47.44 116 GLN A N 1
ATOM 893 C CA . GLN A 1 116 ? -25.812 -1.938 7.866 1.00 47.44 116 GLN A CA 1
ATOM 894 C C . GLN A 1 116 ? -24.587 -2.192 6.963 1.00 47.44 116 GLN A C 1
ATOM 896 O O . GLN A 1 116 ? -23.581 -2.731 7.436 1.00 47.44 116 GLN A O 1
ATOM 901 N N . PHE A 1 117 ? -24.650 -1.784 5.692 1.00 48.84 117 PHE A N 1
ATOM 902 C CA . PHE A 1 117 ? -23.667 -2.084 4.651 1.00 48.84 117 PHE A CA 1
ATOM 903 C C . PHE A 1 117 ? -22.476 -1.114 4.577 1.00 48.84 117 PHE A C 1
ATOM 905 O O . PHE A 1 117 ? -21.419 -1.505 4.082 1.00 48.84 117 PHE A O 1
ATOM 912 N N . GLY A 1 118 ? -22.574 0.100 5.136 1.00 58.12 118 GLY A N 1
ATOM 913 C CA . GLY A 1 118 ? -21.498 1.101 5.020 1.00 58.12 118 GLY A CA 1
ATOM 914 C C . GLY A 1 118 ? -20.186 0.697 5.708 1.00 58.12 118 GLY A C 1
ATOM 915 O O . GLY A 1 118 ? -19.105 1.076 5.275 1.00 58.12 118 GLY A O 1
ATOM 916 N N . GLY A 1 119 ? -20.263 -0.124 6.759 1.00 64.56 119 GLY A N 1
ATOM 917 C CA . GLY A 1 119 ? -19.084 -0.620 7.476 1.00 64.56 119 GLY A CA 1
ATOM 918 C C . GLY A 1 119 ? -18.353 -1.770 6.787 1.00 64.56 119 GLY A C 1
ATOM 919 O O . GLY A 1 119 ? -17.131 -1.858 6.860 1.00 64.56 119 GLY A O 1
ATOM 920 N N . ALA A 1 120 ? -19.099 -2.653 6.118 1.00 71.12 120 ALA A N 1
ATOM 921 C CA . ALA A 1 120 ? -18.520 -3.796 5.419 1.00 71.12 120 ALA A CA 1
ATOM 922 C C . ALA A 1 120 ? -17.738 -3.346 4.178 1.00 71.12 120 ALA A C 1
ATOM 924 O O . ALA A 1 120 ? -16.653 -3.863 3.936 1.00 71.12 120 ALA A O 1
ATOM 925 N N . GLY A 1 121 ? -18.241 -2.335 3.455 1.00 76.38 121 GLY A N 1
ATOM 926 C CA . GLY A 1 121 ? -17.539 -1.740 2.315 1.00 76.38 121 GLY A CA 1
ATOM 927 C C . GLY A 1 121 ? -16.189 -1.132 2.699 1.00 76.38 121 GLY A C 1
ATOM 928 O O . GLY A 1 121 ? -15.197 -1.407 2.038 1.00 76.38 121 GLY A O 1
ATOM 929 N N . VAL A 1 122 ? -16.121 -0.396 3.816 1.00 76.19 122 VAL A N 1
ATOM 930 C CA . VAL A 1 122 ? -14.862 0.188 4.317 1.00 76.19 122 VAL A CA 1
ATOM 931 C C . VAL A 1 122 ? -13.843 -0.894 4.682 1.00 76.19 122 VAL A C 1
ATOM 933 O O . VAL A 1 122 ? -12.687 -0.797 4.283 1.00 76.19 122 VAL A O 1
ATOM 936 N N . LEU A 1 123 ? -14.257 -1.946 5.398 1.00 78.00 123 LEU A N 1
ATOM 937 C CA . LEU A 1 123 ? -13.355 -3.047 5.760 1.00 78.00 123 LEU A CA 1
ATOM 938 C C . LEU A 1 123 ? -12.893 -3.854 4.545 1.00 78.00 123 LEU A C 1
ATOM 940 O O . LEU A 1 123 ? -11.736 -4.260 4.494 1.00 78.00 123 LEU A O 1
ATOM 944 N N . LEU A 1 124 ? -13.777 -4.072 3.569 1.00 82.56 124 LEU A N 1
ATOM 945 C CA . LEU A 1 124 ? -13.444 -4.759 2.325 1.00 82.56 124 LEU A CA 1
ATOM 946 C C . LEU A 1 124 ? -12.468 -3.917 1.492 1.00 82.56 124 LEU A C 1
ATOM 948 O O . LEU A 1 124 ? -11.429 -4.429 1.087 1.00 82.56 124 LEU A O 1
ATOM 952 N N . GLY A 1 125 ? -12.753 -2.626 1.298 1.00 83.38 125 GLY A N 1
ATOM 953 C CA . GLY A 1 125 ? -11.881 -1.703 0.569 1.00 83.38 125 GLY A CA 1
ATOM 954 C C . GLY A 1 125 ? -10.493 -1.592 1.201 1.00 83.38 125 GLY A C 1
ATOM 955 O O . GLY A 1 125 ? -9.496 -1.738 0.498 1.00 83.38 125 GLY A O 1
ATOM 956 N N . LEU A 1 126 ? -10.421 -1.441 2.530 1.00 82.88 126 LEU A N 1
ATOM 957 C CA . LEU A 1 126 ? -9.158 -1.471 3.276 1.00 82.88 126 LEU A CA 1
ATOM 958 C C . LEU A 1 126 ? -8.456 -2.830 3.159 1.00 82.88 126 LEU A C 1
ATOM 960 O O . LEU A 1 126 ? -7.244 -2.876 2.994 1.00 82.88 126 LEU A O 1
ATOM 964 N N . GLY A 1 127 ? -9.194 -3.942 3.196 1.00 84.12 127 GLY A N 1
ATOM 965 C CA . GLY A 1 127 ? -8.623 -5.278 3.018 1.00 84.12 127 GLY A CA 1
ATOM 966 C C . GLY A 1 127 ? -7.987 -5.478 1.640 1.00 84.12 127 GLY A C 1
ATOM 967 O O . GLY A 1 127 ? -6.864 -5.969 1.552 1.00 84.12 127 GLY A O 1
ATOM 968 N N . VAL A 1 128 ? -8.666 -5.058 0.569 1.00 86.00 128 VAL A N 1
ATOM 969 C CA . VAL A 1 128 ? -8.123 -5.122 -0.799 1.00 86.00 128 VAL A CA 1
ATOM 970 C C . VAL A 1 128 ? -6.937 -4.172 -0.964 1.00 86.00 128 VAL A C 1
ATOM 972 O O . VAL A 1 128 ? -5.950 -4.545 -1.593 1.00 86.00 128 VAL A O 1
ATOM 975 N N . HIS A 1 129 ? -6.997 -2.979 -0.369 1.00 86.75 129 HIS A N 1
ATOM 976 C CA . HIS A 1 129 ? -5.877 -2.038 -0.344 1.00 86.75 129 HIS A CA 1
ATOM 977 C C . HIS A 1 129 ? -4.637 -2.654 0.323 1.00 86.75 129 HIS A C 1
ATOM 979 O O . HIS A 1 129 ? -3.591 -2.758 -0.312 1.00 86.75 129 HIS A O 1
ATOM 985 N N . ALA A 1 130 ? -4.796 -3.200 1.532 1.00 85.06 130 ALA A N 1
ATOM 986 C CA . ALA A 1 130 ? -3.729 -3.870 2.271 1.00 85.06 130 ALA A CA 1
ATOM 987 C C . ALA A 1 130 ? -3.142 -5.084 1.537 1.00 85.06 130 ALA A C 1
ATOM 989 O O . ALA A 1 130 ? -1.952 -5.361 1.676 1.00 85.06 130 ALA A O 1
ATOM 990 N N . LEU A 1 131 ? -3.960 -5.812 0.774 1.00 86.50 131 LEU A N 1
ATOM 991 C CA . LEU A 1 131 ? -3.491 -6.918 -0.058 1.00 86.50 131 LEU A CA 1
ATOM 992 C C . LEU A 1 131 ? -2.635 -6.413 -1.227 1.00 86.50 131 LEU A C 1
ATOM 994 O O . LEU A 1 131 ? -1.610 -7.014 -1.544 1.00 86.50 131 LEU A O 1
ATOM 998 N N . LEU A 1 132 ? -3.026 -5.301 -1.851 1.00 87.19 132 LEU A N 1
ATOM 999 C CA . LEU A 1 132 ? -2.267 -4.692 -2.942 1.00 87.19 132 LEU A CA 1
ATOM 1000 C C . LEU A 1 132 ? -0.933 -4.102 -2.457 1.00 87.19 132 LEU A C 1
ATOM 1002 O O . LEU A 1 132 ? 0.057 -4.221 -3.180 1.00 87.19 132 LEU A O 1
ATOM 1006 N N . ASP A 1 133 ? -0.860 -3.602 -1.219 1.00 85.50 133 ASP A N 1
ATOM 1007 C CA . ASP A 1 133 ? 0.416 -3.246 -0.577 1.00 85.50 133 ASP A CA 1
ATOM 1008 C C . ASP A 1 133 ? 1.344 -4.459 -0.429 1.00 85.50 133 ASP A C 1
ATOM 1010 O O . ASP A 1 133 ? 2.532 -4.382 -0.746 1.00 85.50 133 ASP A O 1
ATOM 1014 N N . GLY A 1 134 ? 0.798 -5.597 0.016 1.00 84.44 134 GLY A N 1
ATOM 1015 C CA . GLY A 1 134 ? 1.549 -6.848 0.147 1.00 84.44 134 GLY A CA 1
ATOM 1016 C C . GLY A 1 134 ? 2.080 -7.343 -1.199 1.00 84.44 134 GLY A C 1
ATOM 1017 O O . GLY A 1 134 ? 3.255 -7.692 -1.315 1.00 84.44 134 GLY A O 1
ATOM 1018 N N . VAL A 1 135 ? 1.253 -7.296 -2.249 1.00 88.25 135 VAL A N 1
ATOM 1019 C CA . VAL A 1 135 ? 1.676 -7.623 -3.622 1.00 88.25 135 VAL A CA 1
ATOM 1020 C C . VAL A 1 135 ? 2.787 -6.683 -4.095 1.00 88.25 135 VAL A C 1
ATOM 1022 O O . VAL A 1 135 ? 3.769 -7.150 -4.672 1.00 88.25 135 VAL A O 1
ATOM 1025 N N . ALA A 1 136 ? 2.677 -5.379 -3.827 1.00 86.88 136 ALA A N 1
ATOM 1026 C CA . ALA A 1 136 ? 3.695 -4.401 -4.205 1.00 86.88 136 ALA A CA 1
ATOM 1027 C C . ALA A 1 136 ? 5.034 -4.641 -3.486 1.00 86.88 136 ALA A C 1
ATOM 1029 O O . ALA A 1 136 ? 6.092 -4.568 -4.117 1.00 86.88 136 ALA A O 1
ATOM 1030 N N . LEU A 1 137 ? 5.003 -4.968 -2.190 1.00 84.62 137 LEU A N 1
ATOM 1031 C CA . LEU A 1 137 ? 6.198 -5.307 -1.415 1.00 84.62 137 LEU A CA 1
ATOM 1032 C C . LEU A 1 137 ? 6.834 -6.623 -1.880 1.00 84.62 137 LEU A C 1
ATOM 1034 O O . LEU A 1 137 ? 8.049 -6.702 -2.052 1.00 84.62 137 LEU A O 1
ATOM 1038 N N . ALA A 1 138 ? 6.026 -7.655 -2.124 1.00 83.44 138 ALA A N 1
ATOM 1039 C CA . ALA A 1 138 ? 6.522 -8.929 -2.634 1.00 83.44 138 ALA A CA 1
ATOM 1040 C C . ALA A 1 138 ? 7.177 -8.758 -4.015 1.00 83.44 138 ALA A C 1
ATOM 1042 O O . ALA A 1 138 ? 8.271 -9.276 -4.249 1.00 83.44 138 ALA A O 1
ATOM 1043 N N . ALA A 1 139 ? 6.547 -7.983 -4.904 1.00 85.25 139 ALA A N 1
ATOM 1044 C CA . ALA A 1 139 ? 7.073 -7.691 -6.2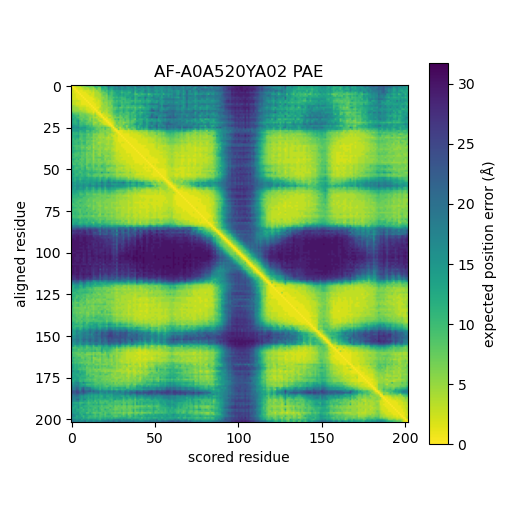32 1.00 85.25 139 ALA A CA 1
ATOM 1045 C C . ALA A 1 139 ? 8.387 -6.893 -6.179 1.00 85.25 139 ALA A C 1
ATOM 1047 O O . ALA A 1 139 ? 9.315 -7.210 -6.924 1.00 85.25 139 ALA A O 1
ATOM 1048 N N . SER A 1 140 ? 8.509 -5.900 -5.289 1.00 82.38 140 SER A N 1
ATOM 1049 C CA . SER A 1 140 ? 9.744 -5.113 -5.156 1.00 82.38 140 SER A CA 1
ATOM 1050 C C . SER A 1 140 ? 10.905 -5.940 -4.596 1.00 82.38 140 SER A C 1
ATOM 1052 O O . SER A 1 140 ? 12.023 -5.845 -5.100 1.00 82.38 140 SER A O 1
ATOM 1054 N N . ILE A 1 141 ? 10.643 -6.833 -3.637 1.00 80.06 141 ILE A N 1
ATOM 1055 C CA . ILE A 1 141 ? 11.657 -7.767 -3.126 1.00 80.06 141 ILE A CA 1
ATOM 1056 C C . ILE A 1 141 ? 12.050 -8.794 -4.200 1.00 80.06 141 ILE A C 1
ATOM 1058 O O . ILE A 1 141 ? 13.230 -9.123 -4.348 1.00 80.06 141 ILE A O 1
ATOM 1062 N N . GLN A 1 142 ? 11.089 -9.294 -4.983 1.00 81.38 142 GLN A N 1
ATOM 1063 C CA . GLN A 1 142 ? 11.377 -10.200 -6.098 1.00 81.38 142 GLN A CA 1
ATOM 1064 C C . GLN A 1 142 ? 12.215 -9.513 -7.189 1.00 81.38 142 GLN A C 1
ATOM 1066 O O . GLN A 1 142 ? 13.098 -10.148 -7.773 1.00 81.38 142 GLN A O 1
ATOM 1071 N N . ALA A 1 143 ? 11.976 -8.228 -7.449 1.00 76.12 143 ALA A N 1
ATOM 1072 C CA . ALA A 1 143 ? 12.763 -7.420 -8.377 1.00 76.12 143 ALA A CA 1
ATOM 1073 C C . ALA A 1 143 ? 14.208 -7.199 -7.881 1.00 76.12 143 ALA A C 1
ATOM 1075 O O . ALA A 1 143 ? 15.160 -7.362 -8.653 1.00 76.12 143 ALA A O 1
ATOM 1076 N N . ASP A 1 144 ? 14.398 -6.942 -6.582 1.00 74.12 144 ASP A N 1
ATOM 1077 C CA . ASP A 1 144 ? 15.727 -6.855 -5.954 1.00 74.12 144 ASP A CA 1
ATOM 1078 C C . ASP A 1 144 ? 16.504 -8.185 -6.042 1.00 74.12 144 ASP A C 1
ATOM 1080 O O . ASP A 1 144 ? 17.721 -8.192 -6.248 1.00 74.12 144 ASP A O 1
ATOM 1084 N N . TRP A 1 145 ? 15.809 -9.327 -5.955 1.00 70.88 145 TRP A N 1
ATOM 1085 C CA . TRP A 1 145 ? 16.421 -10.653 -6.115 1.00 70.88 145 TRP A CA 1
ATOM 1086 C C . TRP A 1 145 ? 16.975 -10.880 -7.529 1.00 70.88 145 TRP A C 1
ATOM 1088 O O . TRP A 1 145 ? 18.104 -11.345 -7.691 1.00 70.88 145 TRP A O 1
ATOM 1098 N N . HIS A 1 146 ? 16.204 -10.530 -8.563 1.00 68.56 146 HIS A N 1
ATOM 1099 C CA . HIS A 1 146 ? 16.604 -10.734 -9.963 1.00 68.56 146 HIS A CA 1
ATOM 1100 C C . HIS A 1 146 ? 17.664 -9.740 -10.445 1.00 68.56 146 HIS A C 1
ATOM 1102 O O . HIS A 1 146 ? 18.434 -10.056 -11.349 1.00 68.56 146 HIS A O 1
ATOM 1108 N N . SER A 1 147 ? 17.725 -8.546 -9.853 1.00 63.62 147 SER A N 1
ATOM 1109 C CA . SER A 1 147 ? 18.677 -7.497 -10.240 1.00 63.62 147 SER A CA 1
ATOM 1110 C C . SER A 1 147 ? 20.088 -7.691 -9.667 1.00 63.62 147 SER A C 1
ATOM 1112 O O . SER A 1 147 ? 20.979 -6.896 -9.959 1.00 63.62 147 SER A O 1
ATOM 1114 N N . GLY A 1 148 ? 20.329 -8.739 -8.867 1.00 58.72 148 GLY A N 1
ATOM 1115 C CA . GLY A 1 148 ? 21.641 -8.988 -8.257 1.00 58.72 148 GLY A CA 1
ATOM 1116 C C . GLY A 1 148 ? 22.020 -7.977 -7.165 1.00 58.72 148 GLY A C 1
ATOM 1117 O O . GLY A 1 148 ? 23.129 -8.024 -6.634 1.00 58.72 148 GLY A O 1
ATOM 1118 N N . ALA A 1 149 ? 21.096 -7.082 -6.795 1.00 56.50 149 ALA A N 1
ATOM 1119 C CA . ALA A 1 149 ? 21.294 -6.026 -5.805 1.00 56.50 149 ALA A CA 1
ATOM 1120 C C . ALA A 1 149 ? 21.429 -6.552 -4.363 1.00 56.50 149 ALA A C 1
ATOM 1122 O O . ALA A 1 149 ? 21.732 -5.785 -3.456 1.00 56.50 149 ALA A O 1
ATOM 1123 N N . TYR A 1 150 ? 21.276 -7.861 -4.144 1.00 53.66 150 TYR A N 1
ATOM 1124 C CA . TYR A 1 150 ? 21.428 -8.515 -2.841 1.00 53.66 150 TYR A CA 1
ATOM 1125 C C . TYR A 1 150 ? 22.837 -8.393 -2.229 1.00 53.66 150 TYR A C 1
ATOM 1127 O O . TYR A 1 150 ? 22.994 -8.601 -1.027 1.00 53.66 150 TYR A O 1
ATOM 1135 N N . HIS A 1 151 ? 23.859 -8.069 -3.032 1.00 47.03 151 HIS A N 1
ATOM 1136 C CA . HIS A 1 151 ? 25.233 -7.838 -2.567 1.00 47.03 151 HIS A CA 1
ATOM 1137 C C . HIS A 1 151 ? 25.551 -6.374 -2.231 1.00 47.03 151 HIS A C 1
ATOM 1139 O O . HIS A 1 151 ? 26.621 -6.105 -1.680 1.00 47.03 151 HIS A O 1
ATOM 1145 N N . SER A 1 152 ? 24.668 -5.422 -2.548 1.00 50.69 152 SER A N 1
ATOM 1146 C CA . SER A 1 152 ? 24.841 -4.037 -2.115 1.00 50.69 152 SER A CA 1
ATOM 1147 C C . SER A 1 152 ? 24.224 -3.852 -0.725 1.00 50.69 152 SER A C 1
ATOM 1149 O O . SER A 1 152 ? 23.236 -4.486 -0.363 1.00 50.69 152 SER A O 1
ATOM 1151 N N . LEU A 1 153 ? 24.817 -2.975 0.086 1.00 45.44 153 LEU A N 1
ATOM 1152 C CA . LEU A 1 153 ? 24.412 -2.711 1.476 1.00 45.44 153 LEU A CA 1
ATOM 1153 C C . LEU A 1 153 ? 22.993 -2.112 1.619 1.00 45.44 153 LEU A C 1
ATOM 1155 O O . LEU A 1 153 ? 22.564 -1.828 2.735 1.00 45.44 153 LEU A O 1
ATOM 1159 N N . TRP A 1 154 ? 22.264 -1.901 0.517 1.00 51.81 154 TRP A N 1
ATOM 1160 C CA . TRP A 1 154 ? 20.946 -1.273 0.506 1.00 51.81 154 TRP A CA 1
ATOM 1161 C C . TRP A 1 154 ? 20.086 -1.896 -0.615 1.00 51.81 154 TRP A C 1
ATOM 1163 O O . TRP A 1 154 ? 20.184 -1.451 -1.759 1.00 51.81 154 TRP A O 1
ATOM 1173 N N . PRO A 1 155 ? 19.250 -2.921 -0.344 1.00 58.31 155 PRO A N 1
ATOM 1174 C CA . PRO A 1 155 ? 18.211 -3.366 -1.277 1.00 58.31 155 PRO A CA 1
ATOM 1175 C C . PRO A 1 155 ? 17.170 -2.249 -1.404 1.00 58.31 155 PRO A C 1
ATOM 1177 O O . PRO A 1 155 ? 16.238 -2.123 -0.604 1.00 58.31 155 PRO A O 1
ATOM 1180 N N . LEU A 1 156 ? 17.437 -1.331 -2.336 1.00 64.94 156 LEU A N 1
ATOM 1181 C CA . LEU A 1 156 ? 16.799 -0.025 -2.354 1.00 64.94 156 LEU A CA 1
ATOM 1182 C C . LEU A 1 156 ? 15.299 -0.150 -2.630 1.00 64.94 156 LEU A C 1
ATOM 1184 O O . LEU A 1 156 ? 14.519 0.516 -1.945 1.00 64.94 156 LEU A O 1
ATOM 1188 N N . ALA A 1 157 ? 14.886 -0.978 -3.601 1.00 68.62 157 ALA A N 1
ATOM 1189 C CA . ALA A 1 157 ? 13.494 -1.093 -4.053 1.00 68.62 157 ALA A CA 1
ATOM 1190 C C . ALA A 1 157 ? 12.576 -1.608 -2.944 1.00 68.62 157 ALA A C 1
ATOM 1192 O O . ALA A 1 157 ? 11.628 -0.912 -2.562 1.00 68.62 157 ALA A O 1
ATOM 1193 N N . GLY A 1 158 ? 12.908 -2.767 -2.375 1.00 72.50 158 GLY A N 1
ATOM 1194 C CA . GLY A 1 158 ? 12.157 -3.379 -1.283 1.00 72.50 158 GLY A CA 1
ATOM 1195 C C . GLY A 1 158 ? 12.085 -2.487 -0.047 1.00 72.50 158 GLY A C 1
ATOM 1196 O O . GLY A 1 158 ? 11.014 -2.329 0.538 1.00 72.50 158 GLY A O 1
ATOM 1197 N N . LEU A 1 159 ? 13.193 -1.834 0.320 1.00 76.44 159 LEU A N 1
ATOM 1198 C CA . LEU A 1 159 ? 13.237 -0.974 1.502 1.00 76.44 159 LEU A CA 1
ATOM 1199 C C . LEU A 1 159 ? 12.389 0.296 1.349 1.00 76.44 159 LEU A C 1
ATOM 1201 O O . LEU A 1 159 ? 11.709 0.691 2.296 1.00 76.44 159 LEU A O 1
ATOM 1205 N N . GLY A 1 160 ? 12.407 0.931 0.173 1.00 80.00 160 GLY A N 1
ATOM 1206 C CA . GLY A 1 160 ? 11.597 2.122 -0.097 1.00 80.00 160 GLY A CA 1
ATOM 1207 C C . GLY A 1 160 ? 10.097 1.831 -0.008 1.00 80.00 160 GLY A C 1
ATOM 1208 O O . GLY A 1 160 ? 9.361 2.568 0.651 1.00 80.00 160 GLY A O 1
ATOM 1209 N N . VAL A 1 161 ? 9.658 0.716 -0.601 1.00 83.00 161 VAL A N 1
ATOM 1210 C CA . VAL A 1 161 ? 8.264 0.248 -0.508 1.00 83.00 161 VAL A CA 1
ATOM 1211 C C . VAL A 1 161 ? 7.909 -0.133 0.923 1.00 83.00 161 VAL A C 1
ATOM 1213 O O . VAL A 1 161 ? 6.875 0.296 1.428 1.00 83.00 161 VAL A O 1
ATOM 1216 N N . PHE A 1 162 ? 8.786 -0.868 1.607 1.00 80.88 162 PHE A N 1
ATOM 1217 C CA . PHE A 1 162 ? 8.591 -1.234 3.005 1.00 80.88 162 PHE A CA 1
ATOM 1218 C C . PHE A 1 162 ? 8.397 -0.001 3.890 1.00 80.88 162 PHE A C 1
ATOM 1220 O O . PHE A 1 162 ? 7.439 0.046 4.653 1.00 80.88 162 PHE A O 1
ATOM 1227 N N . LEU A 1 163 ? 9.258 1.015 3.770 1.00 79.31 163 LEU A N 1
ATOM 1228 C CA . LEU A 1 163 ? 9.162 2.239 4.565 1.00 79.31 163 LEU A CA 1
ATOM 1229 C C . LEU A 1 163 ? 7.876 3.017 4.255 1.00 79.31 163 LEU A C 1
ATOM 1231 O O . LEU A 1 163 ? 7.223 3.511 5.172 1.00 79.31 163 LEU A O 1
ATOM 1235 N N . ALA A 1 164 ? 7.479 3.085 2.983 1.00 83.56 164 ALA A N 1
ATOM 1236 C CA . ALA A 1 164 ? 6.213 3.692 2.591 1.00 83.56 164 ALA A CA 1
ATOM 1237 C C . ALA A 1 164 ? 5.018 2.972 3.241 1.00 83.56 164 ALA A C 1
ATOM 1239 O O . ALA A 1 164 ? 4.146 3.636 3.803 1.00 83.56 164 ALA A O 1
ATOM 1240 N N . ILE A 1 165 ? 5.013 1.633 3.238 1.00 82.81 165 ILE A N 1
ATOM 1241 C CA . ILE A 1 165 ? 4.003 0.792 3.905 1.00 82.81 165 ILE A CA 1
ATOM 1242 C C . ILE A 1 165 ? 4.001 1.013 5.419 1.00 82.81 165 ILE A C 1
ATOM 1244 O O . ILE A 1 165 ? 2.953 1.238 6.026 1.00 82.81 165 ILE A O 1
ATOM 1248 N N . LEU A 1 166 ? 5.187 1.031 6.019 1.00 78.94 166 LEU A N 1
ATOM 1249 C CA . LEU A 1 166 ? 5.391 1.216 7.452 1.00 78.94 166 LEU A CA 1
ATOM 1250 C C . LEU A 1 166 ? 4.758 2.504 7.980 1.00 78.94 166 LEU A C 1
ATOM 1252 O O . LEU A 1 166 ? 4.207 2.522 9.080 1.00 78.94 166 LEU A O 1
ATOM 1256 N N . LEU A 1 167 ? 4.874 3.586 7.207 1.00 79.44 167 LEU A N 1
ATOM 1257 C CA . LEU A 1 167 ? 4.422 4.913 7.608 1.00 79.44 167 LEU A CA 1
ATOM 1258 C C . LEU A 1 167 ? 2.914 5.109 7.416 1.00 79.44 167 LEU A C 1
ATOM 1260 O O . LEU A 1 167 ? 2.302 5.806 8.226 1.00 79.44 167 LEU A O 1
ATOM 1264 N N . HIS A 1 168 ? 2.309 4.511 6.385 1.00 83.94 168 HIS A N 1
ATOM 1265 C CA . HIS A 1 168 ? 0.888 4.730 6.090 1.00 83.94 168 HIS A CA 1
ATOM 1266 C C . HIS A 1 168 ? -0.052 3.716 6.749 1.00 83.94 168 HIS A C 1
ATOM 1268 O O . HIS A 1 168 ? -1.129 4.106 7.197 1.00 83.94 168 HIS A O 1
ATOM 1274 N N . LYS A 1 169 ? 0.366 2.458 6.951 1.00 79.94 169 LYS A N 1
ATOM 1275 C CA . LYS A 1 169 ? -0.487 1.443 7.599 1.00 79.94 169 LYS A CA 1
ATOM 1276 C C . LYS A 1 169 ? -1.018 1.817 8.987 1.00 79.94 169 LYS A C 1
ATOM 1278 O O . LYS A 1 169 ? -2.167 1.480 9.290 1.00 79.94 169 LYS A O 1
ATOM 1283 N N . PRO A 1 170 ? -0.250 2.498 9.861 1.00 75.62 170 PRO A N 1
ATOM 1284 C CA . PRO A 1 170 ? -0.772 2.978 11.135 1.00 75.62 170 PRO A CA 1
ATOM 1285 C C . PRO A 1 170 ? -1.934 3.963 10.993 1.00 75.62 170 PRO A C 1
ATOM 1287 O O . PRO A 1 170 ? -2.805 3.987 11.861 1.00 75.62 170 PRO A O 1
ATOM 1290 N N . LEU A 1 171 ? -1.946 4.769 9.927 1.00 76.75 171 LEU A N 1
ATOM 1291 C CA . LEU A 1 171 ? -3.006 5.737 9.649 1.00 76.75 171 LEU A CA 1
ATOM 1292 C C . LEU A 1 171 ? -4.286 5.021 9.195 1.00 76.75 171 LEU A C 1
ATOM 1294 O O . LEU A 1 171 ? -5.365 5.338 9.691 1.00 76.75 171 LEU A O 1
ATOM 1298 N N . ASP A 1 172 ? -4.174 3.975 8.373 1.00 78.69 172 ASP A N 1
ATOM 1299 C CA . ASP A 1 172 ? -5.327 3.150 7.974 1.00 78.69 172 ASP A CA 1
ATOM 1300 C C . ASP A 1 172 ? -5.935 2.385 9.154 1.00 78.69 172 ASP A C 1
ATOM 1302 O O . ASP A 1 172 ? -7.158 2.270 9.292 1.00 78.69 172 ASP A O 1
ATOM 1306 N N . ALA A 1 173 ? -5.077 1.895 10.054 1.00 73.56 173 ALA A N 1
ATOM 1307 C CA . ALA A 1 173 ? -5.495 1.200 11.265 1.00 73.56 173 ALA A CA 1
ATOM 1308 C C . ALA A 1 173 ? -6.353 2.089 12.187 1.00 73.56 173 ALA A C 1
ATOM 1310 O O . ALA A 1 173 ? -7.206 1.565 12.911 1.00 73.56 173 ALA A O 1
ATOM 1311 N N . MET A 1 174 ? -6.191 3.420 12.141 1.00 73.88 174 MET A N 1
ATOM 1312 C CA . MET A 1 174 ? -7.053 4.356 12.878 1.00 73.88 174 MET A CA 1
ATOM 1313 C C . MET A 1 174 ? -8.501 4.290 12.402 1.00 73.88 174 MET A C 1
ATOM 1315 O O . MET A 1 174 ? -9.416 4.243 13.225 1.00 73.88 174 MET A O 1
ATOM 1319 N N . THR A 1 175 ? -8.716 4.224 11.088 1.00 74.62 175 THR A N 1
ATOM 1320 C CA . THR A 1 175 ? -10.050 4.119 10.480 1.00 74.62 175 THR A CA 1
ATOM 1321 C C . THR A 1 175 ? -10.764 2.847 10.945 1.00 74.62 175 THR A C 1
ATOM 1323 O O . THR A 1 175 ? -11.939 2.879 11.321 1.00 74.62 175 THR A O 1
ATOM 1326 N N . ILE A 1 176 ? -10.033 1.730 11.014 1.00 72.88 176 ILE A N 1
ATOM 1327 C CA . ILE A 1 176 ? -10.533 0.440 11.519 1.00 72.88 176 ILE A CA 1
ATOM 1328 C C . ILE A 1 176 ? -10.825 0.508 13.024 1.00 72.88 176 ILE A C 1
ATOM 1330 O O . ILE A 1 176 ? -11.857 0.009 13.486 1.00 72.88 176 ILE A O 1
ATOM 1334 N N . ALA A 1 177 ? -9.938 1.137 13.799 1.00 71.12 177 ALA A N 1
ATOM 1335 C CA . ALA A 1 177 ? -10.097 1.301 15.240 1.00 71.12 177 ALA A CA 1
ATOM 1336 C C . ALA A 1 177 ? -11.342 2.131 15.592 1.00 71.12 177 ALA A C 1
ATOM 1338 O O . ALA A 1 177 ? -12.126 1.706 16.445 1.00 71.12 177 ALA A O 1
ATOM 1339 N N . LEU A 1 178 ? -11.560 3.251 14.896 1.00 70.56 178 LEU A N 1
ATOM 1340 C CA . LEU A 1 178 ? -12.733 4.109 15.071 1.00 70.56 178 LEU A CA 1
ATOM 1341 C C . LEU A 1 178 ? -14.026 3.374 14.689 1.00 70.56 178 LEU A C 1
ATOM 1343 O O . LEU A 1 178 ? -15.037 3.463 15.390 1.00 70.56 178 LEU A O 1
ATOM 1347 N N . PHE A 1 179 ? -13.995 2.586 13.611 1.00 71.69 179 PHE A N 1
ATOM 1348 C CA . PHE A 1 179 ? -15.126 1.745 13.220 1.00 71.69 179 PHE A CA 1
ATOM 1349 C C . PHE A 1 179 ? -15.488 0.708 14.299 1.00 71.69 179 PHE A C 1
ATOM 1351 O O . PHE A 1 179 ? -16.666 0.538 14.633 1.00 71.69 179 PHE A O 1
ATOM 1358 N N . ALA A 1 180 ? -14.489 0.026 14.866 1.00 67.81 180 ALA A N 1
ATOM 1359 C CA . ALA A 1 180 ? -14.700 -0.978 15.908 1.00 67.81 180 ALA A CA 1
ATOM 1360 C C . ALA A 1 180 ? -15.271 -0.374 17.207 1.00 67.81 180 ALA A C 1
ATOM 1362 O O . ALA A 1 180 ? -16.110 -1.004 17.860 1.00 67.81 180 ALA A O 1
ATOM 1363 N N . GLU A 1 181 ? -14.865 0.851 17.557 1.00 67.94 181 GLU A N 1
ATOM 1364 C CA . GLU A 1 181 ? -15.375 1.593 18.719 1.00 67.94 181 GLU A CA 1
ATOM 1365 C C . GLU A 1 181 ? -16.839 2.017 18.543 1.00 67.94 181 GLU A C 1
ATOM 1367 O O . GLU A 1 181 ? -17.649 1.815 19.452 1.00 67.94 181 GLU A O 1
ATOM 1372 N N . ARG A 1 182 ? -17.225 2.484 17.347 1.00 66.31 182 ARG A N 1
ATOM 1373 C CA . ARG A 1 182 ? -18.619 2.862 17.037 1.00 66.31 182 ARG A CA 1
ATOM 1374 C C . ARG A 1 182 ? -19.611 1.700 17.164 1.00 66.31 182 ARG A C 1
ATOM 1376 O O . ARG A 1 182 ? -20.766 1.921 17.512 1.00 66.31 182 ARG A O 1
ATOM 1383 N N . ARG A 1 183 ? -19.181 0.452 16.935 1.00 64.44 183 ARG A N 1
ATOM 1384 C CA . ARG A 1 183 ? -20.036 -0.745 17.098 1.00 64.44 183 ARG A CA 1
ATOM 1385 C C . ARG A 1 183 ? -20.145 -1.257 18.543 1.00 64.44 183 ARG A C 1
ATOM 1387 O O . ARG A 1 183 ? -20.688 -2.344 18.739 1.00 64.44 183 ARG A O 1
ATOM 1394 N N . ARG A 1 184 ? -19.627 -0.524 19.547 1.00 58.66 184 ARG A N 1
ATOM 1395 C CA . ARG A 1 184 ? -19.552 -0.963 20.961 1.00 58.66 184 ARG A CA 1
ATOM 1396 C C . ARG A 1 184 ? -18.973 -2.383 21.109 1.00 58.66 184 ARG A C 1
ATOM 1398 O O . ARG A 1 184 ? -19.366 -3.154 21.983 1.00 58.66 184 ARG A O 1
ATOM 1405 N N . GLY A 1 185 ? -18.058 -2.760 20.214 1.00 58.72 185 GLY A N 1
ATOM 1406 C CA . GLY A 1 185 ? -17.437 -4.079 20.226 1.00 58.72 185 GLY A CA 1
ATOM 1407 C C . GLY A 1 185 ? -16.502 -4.243 21.424 1.00 58.72 185 GLY A C 1
ATOM 1408 O O . GLY A 1 185 ? -15.831 -3.301 21.833 1.00 58.72 185 GLY A O 1
ATOM 1409 N N . SER A 1 186 ? -16.418 -5.459 21.974 1.00 69.38 186 SER A N 1
ATOM 1410 C CA . SER A 1 186 ? -15.401 -5.796 22.982 1.00 69.38 186 SER A CA 1
ATOM 1411 C C . SER A 1 186 ? -13.989 -5.472 22.466 1.00 69.38 186 SER A C 1
ATOM 1413 O O . SER A 1 186 ? -13.708 -5.662 21.278 1.00 69.38 186 SER A O 1
ATOM 1415 N N . LYS A 1 187 ? -13.080 -5.057 23.364 1.00 71.00 187 LYS A N 1
ATOM 1416 C CA . LYS A 1 187 ? -11.653 -4.802 23.068 1.00 71.00 187 LYS A CA 1
ATOM 1417 C C . LYS A 1 187 ? -11.002 -5.959 22.293 1.00 71.00 187 LYS A C 1
ATOM 1419 O O . LYS A 1 187 ? -10.160 -5.728 21.430 1.00 71.00 187 LYS A O 1
ATOM 1424 N N . THR A 1 188 ? -11.456 -7.191 22.529 1.00 73.31 188 THR A N 1
ATOM 1425 C CA . THR A 1 188 ? -11.013 -8.395 21.812 1.00 73.31 188 THR A CA 1
ATOM 1426 C C . THR A 1 188 ? -11.387 -8.377 20.328 1.00 73.31 188 THR A C 1
ATOM 1428 O O . THR A 1 188 ? -10.564 -8.730 19.492 1.00 73.31 188 THR A O 1
ATOM 1431 N N . LYS A 1 189 ? -12.595 -7.919 19.969 1.00 72.00 189 LYS A N 1
ATOM 1432 C CA . LYS A 1 189 ? -13.040 -7.834 18.565 1.00 72.00 189 LYS A CA 1
ATOM 1433 C C . LYS A 1 189 ? -12.268 -6.759 17.797 1.00 72.00 189 LYS A C 1
ATOM 1435 O O . LYS A 1 189 ? -11.932 -6.973 16.638 1.00 72.00 189 LYS A O 1
ATOM 1440 N N . LYS A 1 190 ? -11.938 -5.641 18.458 1.00 69.75 190 LYS A N 1
ATOM 1441 C CA . LYS A 1 190 ? -11.078 -4.584 17.901 1.00 69.75 190 LYS A CA 1
ATOM 1442 C C . LYS A 1 190 ? -9.673 -5.112 17.595 1.00 69.75 190 LYS A C 1
ATOM 1444 O O . LYS A 1 190 ? -9.202 -4.951 16.475 1.00 69.75 190 LYS A O 1
ATOM 1449 N N . HIS A 1 191 ? -9.027 -5.772 18.560 1.00 72.69 191 HIS A N 1
ATOM 1450 C CA . HIS A 1 191 ? -7.705 -6.362 18.333 1.00 72.69 191 HIS A CA 1
ATOM 1451 C C . HIS A 1 191 ? -7.732 -7.458 17.266 1.00 72.69 191 HIS A C 1
ATOM 1453 O O . HIS A 1 191 ? -6.843 -7.484 16.426 1.00 72.69 191 HIS A O 1
ATOM 1459 N N . LEU A 1 192 ? -8.762 -8.308 17.237 1.00 78.31 192 LEU A N 1
ATOM 1460 C CA . LEU A 1 192 ? -8.889 -9.347 16.214 1.00 78.31 192 LEU A CA 1
ATOM 1461 C C . LEU A 1 192 ? -9.025 -8.758 14.802 1.00 78.31 192 LEU A C 1
ATOM 1463 O O . LEU A 1 192 ? -8.399 -9.259 13.876 1.00 78.31 192 LEU A O 1
ATOM 1467 N N . LEU A 1 193 ? -9.780 -7.669 14.643 1.00 73.69 193 LEU A N 1
ATOM 1468 C CA . LEU A 1 193 ? -9.926 -6.981 13.359 1.00 73.69 193 LEU A CA 1
ATOM 1469 C C . LEU A 1 193 ? -8.614 -6.321 12.903 1.00 73.69 193 LEU A C 1
ATOM 1471 O O . LEU A 1 193 ? -8.260 -6.407 11.732 1.00 73.69 193 LEU A O 1
ATOM 1475 N N . LEU A 1 194 ? -7.871 -5.712 13.832 1.00 72.56 194 LEU A N 1
ATOM 1476 C CA . LEU A 1 194 ? -6.555 -5.125 13.555 1.00 72.56 194 LEU A CA 1
ATOM 1477 C C . LEU A 1 194 ? -5.510 -6.190 13.201 1.00 72.56 194 LEU A C 1
ATOM 1479 O O . LEU A 1 194 ? -4.727 -5.993 12.277 1.00 72.56 194 LEU A O 1
ATOM 1483 N N . VAL A 1 195 ? -5.522 -7.330 13.894 1.00 73.12 195 VAL A N 1
ATOM 1484 C CA . VAL A 1 195 ? -4.651 -8.470 13.578 1.00 73.12 195 VAL A CA 1
ATOM 1485 C C . VAL A 1 195 ? -5.016 -9.061 12.218 1.00 73.12 195 VAL A C 1
ATOM 1487 O O . VAL A 1 195 ? -4.123 -9.300 11.414 1.00 73.12 195 VAL A O 1
ATOM 1490 N N . ALA A 1 196 ? -6.305 -9.234 11.913 1.00 76.38 196 ALA A N 1
ATOM 1491 C CA . ALA A 1 196 ? -6.747 -9.699 10.599 1.00 76.38 196 ALA A CA 1
ATOM 1492 C C . ALA A 1 196 ? -6.304 -8.745 9.475 1.00 76.38 196 ALA A C 1
ATOM 1494 O O . ALA A 1 196 ? -5.793 -9.200 8.457 1.00 76.38 196 ALA A O 1
ATOM 1495 N N . TYR A 1 197 ? -6.429 -7.429 9.681 1.00 75.56 197 TYR A N 1
ATOM 1496 C CA . TYR A 1 197 ? -5.940 -6.410 8.746 1.00 75.56 197 TYR A CA 1
ATOM 1497 C C . TYR A 1 197 ? -4.415 -6.442 8.565 1.00 75.56 197 TYR A C 1
ATOM 1499 O O . TYR A 1 197 ? -3.919 -6.295 7.449 1.00 75.56 197 TYR A O 1
ATOM 1507 N N . ALA A 1 198 ? -3.662 -6.660 9.645 1.00 70.88 198 ALA A N 1
ATOM 1508 C CA . ALA A 1 198 ? -2.211 -6.806 9.575 1.00 70.88 198 ALA A CA 1
ATOM 1509 C C . ALA A 1 198 ? -1.807 -8.066 8.791 1.00 70.88 198 ALA A C 1
ATOM 1511 O O . ALA A 1 198 ? -0.913 -8.003 7.955 1.00 70.88 198 ALA A O 1
ATOM 1512 N N . LEU A 1 199 ? -2.510 -9.184 9.003 1.00 73.25 199 LEU A N 1
ATOM 1513 C CA . LEU A 1 199 ? -2.253 -10.464 8.333 1.00 73.25 199 LEU A CA 1
ATOM 1514 C C . LEU A 1 199 ? -2.604 -10.470 6.837 1.00 73.25 199 LEU A C 1
ATOM 1516 O O . LEU A 1 199 ? -2.100 -11.317 6.107 1.00 73.25 199 LEU A O 1
ATOM 1520 N N . LEU A 1 200 ? -3.435 -9.534 6.369 1.00 72.12 200 LEU A N 1
ATOM 1521 C CA . LEU A 1 200 ? -3.736 -9.345 4.942 1.00 72.12 200 LEU A CA 1
ATOM 1522 C C . LEU A 1 200 ? -2.532 -8.830 4.130 1.00 72.12 200 LEU A C 1
ATOM 1524 O O . LEU A 1 200 ? -2.577 -8.859 2.904 1.00 72.12 200 LEU A O 1
ATOM 1528 N N . CYS A 1 201 ? -1.460 -8.395 4.799 1.00 61.94 201 CYS A N 1
ATOM 1529 C CA . CYS A 1 201 ? -0.200 -7.969 4.194 1.00 61.94 201 CYS A CA 1
ATOM 1530 C C . CYS A 1 201 ? 0.977 -8.714 4.853 1.00 61.94 201 CYS A C 1
ATOM 1532 O O . CYS A 1 201 ? 1.609 -8.153 5.754 1.00 61.94 201 CYS A O 1
ATOM 1534 N N . PRO A 1 202 ? 1.229 -9.977 4.470 1.00 52.78 202 PRO A N 1
ATOM 1535 C CA . PRO A 1 202 ? 2.382 -10.739 4.942 1.00 52.78 202 PRO A CA 1
ATOM 1536 C C . PRO A 1 202 ? 3.707 -10.280 4.315 1.00 52.78 202 PRO A C 1
ATOM 1538 O O . PRO A 1 202 ? 3.694 -9.795 3.160 1.00 52.78 202 PRO A O 1
#

Mean predicted aligned error: 12.6 Å

Sequence (202 aa):
MLLIVYAIALVCAVLIGASLTARLLSSHRRTQLAMSFVSGLMLGVAVFHLLPHALHINRAPGAIDSIAFWMMAGLLSMFLLQRVFHFHQHENVAECEAHEHDKAHSHEPLHIPSGQFGGAGVLLGLGVHALLDGVALAASIQADWHSGAYHSLWPLAGLGVFLAILLHKPLDAMTIALFAERRRGSKTKKHLLLVAYALLCP

Secondary structure (DSSP, 8-state):
-HHHHHHHHHHHHHHHHHHHHHHH--SHHHHHHHHHHHHHHHHHIIIIIIHHHHHHH--STTHHHHHHHHHHHHHHHHHHHHHHH------------------------------TTHHHHHHHHHHHHHHHHHHHHHHHHHHHHHTTGGGSS--HHHHHHHHHHHHHHHHHHHHHHHHHHHTT--HHHHHHHHHHHHHT--

=== Feature glossary ===
The record interleaves many kinds of information about one protein. Here is each kind framed as the question it answers.

Q: What does the local fold look like, residue by residue?
A: A 3Di character summarizes, for each residue, the relative orientation of the Cα frame of its nearest spatial neighbor. Because it encodes fold topology rather than chemistry, 3Di alignments detect remote structural similarity that sequence alignment misses.

Q: Which residues are in helices, strands, or loops?
A: Secondary structure is the local, repeating backbone conformation. DSSP classifies it into eight states by reading the hydrogen-bond network: three helix types (H, G, I), two β types (E, B), two non-regular types (T, S), and unstructured coil (-).

Q: How big and how compact is the whole molecule?
A: Three whole-structure scalars: the radius of gyration (RMS distance of Cα from centroid, in Å), the count of Cα–Cα contacts (pairs closer than 8 Å and separated by more than four residues in sequence — i.e. tertiary, not local, contacts), and the bounding-box dimensions. Together they distinguish compact globular folds from extended fibres or disordered chains.

Q: How confident is the AlphaFold model at each residue?
A: For AlphaFold models, the B-factor field carries pLDDT — the model's own estimate of local accuracy on a 0–100 scale. Regions with pLDDT<50 should be treated as essentially unmodeled; they often correspond to intrinsically disordered segments.

Q: What family and function is it annotated with?
A: Functional annotations link the protein to curated databases. InterPro entries identify conserved domains and families by matching the sequence against member-database signatures (Pfam, PROSITE, CDD, …). Gene Ontology (GO) terms describe molecular function, biological process, and cellular component in a controlled vocabulary. CATH places the structure in a hierarchical fold classification (Class/Architecture/Topology/Homologous-superfamily). The organism is the source species.

Q: What known structures does this most resemble?
A: Nearest PDB neighbors are the top structural matches found by Foldseek when searching this structure against the entire Protein Data Bank. Each hit reports a TM-score (0 to 1; >0.5 almost always implies the same fold) and an E-value. These are *structural* homologs — they may share no detectable sequence similarity.

Q: Which residues are buried vs exposed?
A: Solvent-accessible surface area (SASA) is the area in Å² traced out by the centre of a 1.4 Å probe sphere (a water molecule) rolled over the protein's van der Waals surface (Shrake–Rupley / Lee–Richards construction). Buried residues have near-zero SASA; fully exposed residues can exceed 200 Å². The total SASA scales roughly with the number of surface residues.

Q: What are the backbone torsion angles?
A: φ (phi) 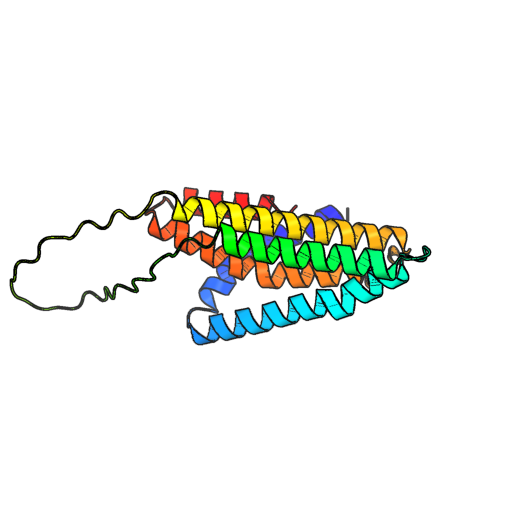and ψ (psi) are the two rotatable backbone dihedrals per residue: φ is the C(i-1)–N–Cα–C torsion, ψ is the N–Cα–C–N(i+1) torsion, both in degrees on (−180°, 180°]. α-helical residues cluster near (−60°, −45°); β-strand residues near (−120°, +130°). A Ramachandran plot is simply a scatter of (φ, ψ) for every residue.

Q: Are the domains correctly placed relative to each other?
A: Predicted aligned error is AlphaFold's pairwise confidence. Unlike pLDDT (per-residue), PAE is per-residue-pair and captures whether two parts of the structure are correctly placed relative to each other. Units are ångströms of expected positional error.

Q: What if only a Cα trace is available?
A: P-SEA three-state annotation labels each residue as helix, strand, or coil based purely on the geometry of the Cα trace. It serves as a fallback when the full backbone (and thus DSSP) is unavailable.

Q: What is the amino-acid chain?
A: This is the polypeptide sequence — one letter per residue, N-terminus first. Length ranges from a few dozen residues for small domains to over a thousand for large multi-domain proteins.

Q: What do the rendered images show?
A: The six renders are orthographic views along the three Cartesian axes in both directions. Representation (cartoon, sticks, or surface) and color scheme (sequence-rainbow or by-chain) vary across proteins so the training set covers all the common visualization conventions.

Q: What do the diagnostic plots show?
A: Plot images: a contact map (which residues are close in 3D, as an N×N binary image), a Ramachandran scatter (backbone torsion angles, revealing secondary-structure composition at a glance), and — for AlphaFold structures — a PAE heatmap (pairwise prediction confidence).

Q: How mobile is each atom in the crystal?
A: B-factor (Debye–Waller factor) reflects atomic displacement in the crystal lattice. It is an experimental observable (units Å²), not a prediction; low values mean the atom is pinned down, high values mean it moves or is heterogeneous across the crystal.

Q: Where is each backbone atom in 3D?
A: The mmCIF table is the protein's shape written out atom by atom. For each backbone N, Cα, C, and carbonyl O, it records an (x, y, z) coordinate triple in Å plus the residue type, chain letter, and residue number.